Protein AF-0000000087047098 (afdb_homodimer)

Organism: Hibiscus syriacus (NCBI:txid106335)

pLDDT: mean 83.43, std 25.31, range [27.47, 98.94]

Solvent-accessible surface area (backbone atoms only — not comparable to full-atom values): 20245 Å² total; per-residue (Å²): 139,83,81,76,84,79,76,78,76,79,77,74,76,78,73,68,75,76,60,72,79,66,69,75,67,74,67,74,65,64,77,68,75,70,62,47,76,38,47,51,50,49,48,61,52,25,54,74,20,97,51,32,66,62,42,46,43,49,33,71,27,30,82,64,38,67,73,36,51,74,68,47,47,44,46,45,44,45,50,52,46,34,51,50,25,51,51,50,19,53,50,29,55,56,56,52,73,49,96,62,56,70,68,55,37,51,51,29,50,52,36,19,51,36,24,51,52,22,29,52,33,36,54,51,17,49,55,29,46,76,69,66,33,47,67,60,16,42,52,25,43,50,54,27,48,49,38,52,55,52,36,55,49,52,31,56,74,68,68,54,80,48,40,69,60,44,31,52,51,52,49,48,51,50,42,48,51,28,40,42,50,42,50,67,70,104,132,88,75,79,77,78,77,75,73,77,76,72,76,84,67,66,74,81,61,79,75,68,69,74,68,73,66,75,66,63,76,68,75,69,62,46,74,35,47,52,50,50,49,59,52,24,54,74,20,95,50,30,65,62,42,47,44,48,34,71,27,30,81,64,38,66,75,36,51,72,68,46,48,43,48,45,44,45,49,53,46,34,51,49,25,52,51,50,19,52,50,29,54,57,56,52,75,50,96,62,55,70,67,55,37,52,51,29,49,50,36,18,50,34,24,49,51,22,29,53,33,36,54,50,18,49,54,28,45,75,69,66,35,47,68,60,18,41,50,27,45,49,54,27,48,50,37,52,55,52,36,55,49,52,31,57,76,66,66,54,80,49,41,70,59,45,32,53,51,52,50,47,51,50,42,48,50,27,38,42,50,41,49,68,70,106

Nearest PDB structures (foldseek):
  1xg2-assembly1_B  TM=9.169E-01  e=3.716E-07  Actinidia chinensis
  1x91-assembly1_A  TM=8.600E-01  e=1.277E-04  Arabidopsis thaliana
  1x8z-assembly1_A-2  TM=7.534E-01  e=1.958E-04  Arabidopsis thaliana
  1x8z-assembly3_A  TM=7.534E-01  e=1.958E-04  Arabidopsis thaliana
  1x8z-assembly2_C  TM=7.011E-01  e=5.698E-03  Arabidopsis thaliana

Sequence (372 aa):
MNLTKASMGIALPLYTLILFLLSISFNHVGHRNLVSADEALIQSECHNADNPATCIRCVKSDPRGESADKVGIATIVLSCLIHSAEVQSANMIDLTKYDFEEDVKQMLLNCATGFFEAQINLTNATDLLMNKDYNGTNSLVKQALVQEVKCRRALENRHVTHAAMVYDMRGYEELSNAAMRIVDRFMNLTKASMGIALPLYTLILFLLSISFNHVGHRNLVSADEALIQSECHNADNPATCIRCVKSDPRGESADKVGIATIVLSCLIHSAEVQSANMIDLTKYDFEEDVKQMLLNCATGFFEAQINLTNATDLLMNKDYNGTNSLVKQALVQEVKCRRALENRHVTHAAMVYDMRGYEELSNAAMRIVDRF

Secondary structure (DSSP, 8-state):
-------------STTTTS-----------------HHHHHHHHHHTTSSSHHHHHHHHHHSGGGGG--HHHHHHHHHHHHHHHHHHHHHHHHHHTTS---HHHHHHHHHHHHHHHHHHHHHHHHHHHHHTT-HHHHHHHHHHHHHHHHHHHHHHHHTT---HHHHHHHHHHHHHHHHHHHHHTT-/-------------S-SS-------------------HHHHHHHHHHTTSSSHHHHHHHHHHSGGGGG--HHHHHHHHHHHHHHHHHHHHHHHHHHTTS---HHHHHHHHHHHHHHHHHHHHHHHHHHHHHTT-HHHHHHHHHHHHHHHHHHHHHHHHTT---HHHHHHHHHHHHHHHHHHHHHTT-

Foldseek 3Di:
DCPDDPPPPPPPPPPPPPPDPPVPPPPPPPPPPPCDVLNVQLCVLLVPFPDSVLLSVQLVVDPQSSPAHLLRSLLSLLVVLLVLLQVLLVVLQVVLPDDDDPVSNVLSNQLSVLSVQLNVLSVVLNVCSVVLVLVSNLVSLVSSLVSLVVSVVVCVVVVVDDPVSVVSSVSSNRSSRSSNSSSVVD/DCCVDPPVVPPVPPPPDVPDCVVPPPPPPPPPPCCDVLNVQLCVLLVPFPDSVLLSVQLVVDPQSSPAHLLRSLLSLLVVLLVLLQVLLVVLQVVLPDDDDPVSNVLSNQLSVLSVQLNVLSVVLNVCSVVLVLVSNLVSLVSSLVSLVVSVVSCVVVVVDDPVSVVSSVSSNRSSRSSNSSSVVD

Structure (mmCIF, N/CA/C/O backbone):
data_AF-0000000087047098-model_v1
#
loop_
_entity.id
_entity.type
_entity.pdbx_description
1 polymer 'Pectinesterase inhibitor domain-containing protein'
#
loop_
_atom_site.group_PDB
_atom_site.id
_atom_site.type_symbol
_atom_site.label_atom_id
_atom_site.label_alt_id
_atom_site.label_comp_id
_atom_site.label_asym_id
_atom_site.label_entity_id
_atom_site.label_seq_id
_atom_site.pdbx_PDB_ins_code
_atom_site.Cartn_x
_atom_site.Cartn_y
_atom_site.Cartn_z
_atom_site.occupancy
_atom_site.B_iso_or_equiv
_atom_site.auth_seq_id
_atom_site.auth_comp_id
_atom_site.auth_asym_id
_atom_site.auth_atom_id
_atom_site.pdbx_PDB_model_num
ATOM 1 N N . MET A 1 1 ? 100.375 3.098 32.031 1 29.44 1 MET A N 1
ATOM 2 C CA . MET A 1 1 ? 99.25 2.211 32 1 29.44 1 MET A CA 1
ATOM 3 C C . MET A 1 1 ? 98 2.916 31.406 1 29.44 1 MET A C 1
ATOM 5 O O . MET A 1 1 ? 97.562 3.949 31.922 1 29.44 1 MET A O 1
ATOM 9 N N . ASN A 1 2 ? 97.812 2.814 30.031 1 28.66 2 ASN A N 1
ATOM 10 C CA . ASN A 1 2 ? 97.25 3.418 28.828 1 28.66 2 ASN A CA 1
ATOM 11 C C . ASN A 1 2 ? 95.75 3.154 28.75 1 28.66 2 ASN A C 1
ATOM 13 O O . ASN A 1 2 ? 95.312 2.242 28.031 1 28.66 2 ASN A O 1
ATOM 17 N N . LEU A 1 3 ? 95.062 3.08 29.891 1 31.91 3 LEU A N 1
ATOM 18 C CA . LEU A 1 3 ? 93.688 2.525 29.875 1 31.91 3 LEU A CA 1
ATOM 19 C C . LEU A 1 3 ? 92.75 3.436 29.109 1 31.91 3 LEU A C 1
ATOM 21 O O . LEU A 1 3 ? 92.375 4.484 29.609 1 31.91 3 LEU A O 1
ATOM 25 N N . THR A 1 4 ? 93 3.658 27.766 1 28.48 4 THR A N 1
ATOM 26 C CA . THR A 1 4 ? 92.25 4.527 26.875 1 28.48 4 THR A CA 1
ATOM 27 C C . THR A 1 4 ? 90.812 4.098 26.797 1 28.48 4 THR A C 1
ATOM 29 O O . THR A 1 4 ? 90.5 2.908 26.875 1 28.48 4 THR A O 1
ATOM 32 N N . LYS A 1 5 ? 89.75 5.078 27.031 1 32.03 5 LYS A N 1
ATOM 33 C CA . LYS A 1 5 ? 88.312 5.371 27.141 1 32.03 5 LYS A CA 1
ATOM 34 C C . LYS A 1 5 ? 87.562 5.027 25.844 1 32.03 5 LYS A C 1
ATOM 36 O O . LYS A 1 5 ? 87.75 5.707 24.844 1 32.03 5 LYS A O 1
ATOM 41 N N . ALA A 1 6 ? 87.5 3.621 25.438 1 30.91 6 ALA A N 1
ATOM 42 C CA . ALA A 1 6 ? 86.875 3.117 24.219 1 30.91 6 ALA A CA 1
ATOM 43 C C . ALA A 1 6 ? 85.438 3.674 24.047 1 30.91 6 ALA A C 1
ATOM 45 O O . ALA A 1 6 ? 84.625 3.551 24.938 1 30.91 6 ALA A O 1
ATOM 46 N N . SER A 1 7 ? 85.25 4.809 23.297 1 30.03 7 SER A N 1
ATOM 47 C CA . SER A 1 7 ? 84.125 5.609 22.828 1 30.03 7 SER A CA 1
ATOM 48 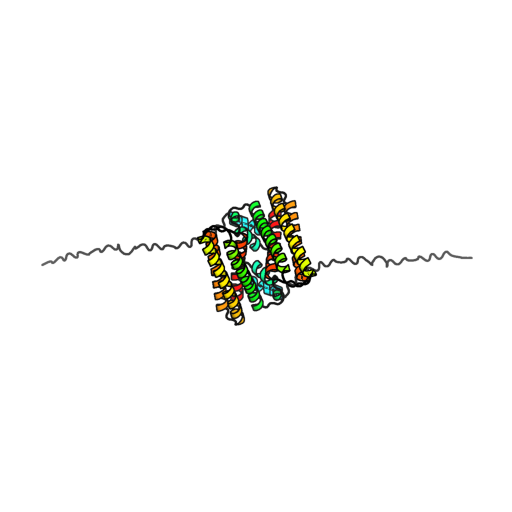C C . SER A 1 7 ? 83.125 4.762 22.047 1 30.03 7 SER A C 1
ATOM 50 O O . SER A 1 7 ? 83.25 4.578 20.844 1 30.03 7 SER A O 1
ATOM 52 N N . MET A 1 8 ? 82.875 3.355 22.484 1 33.06 8 MET A N 1
ATOM 53 C CA . MET A 1 8 ? 82.125 2.584 21.516 1 33.06 8 MET A CA 1
ATOM 54 C C . MET A 1 8 ? 80.75 3.229 21.266 1 33.06 8 MET A C 1
ATOM 56 O O . MET A 1 8 ? 80 3.465 22.203 1 33.06 8 MET A O 1
ATOM 60 N N . GLY A 1 9 ? 80.625 4.188 20.266 1 31.31 9 GLY A N 1
ATOM 61 C CA . GLY A 1 9 ? 79.5 4.891 19.672 1 31.31 9 GLY A CA 1
ATOM 62 C C . GLY A 1 9 ? 78.375 3.969 19.266 1 31.31 9 GLY A C 1
ATOM 63 O O . GLY A 1 9 ? 78.562 3.039 18.484 1 31.31 9 GLY A O 1
ATOM 64 N N . ILE A 1 10 ? 77.5 3.586 20.25 1 35.38 10 ILE A N 1
ATOM 65 C CA . ILE A 1 10 ? 76.312 2.775 20.094 1 35.38 10 ILE A CA 1
ATOM 66 C C . ILE A 1 10 ? 75.375 3.393 19.031 1 35.38 10 ILE A C 1
ATOM 68 O O . ILE A 1 10 ? 74.875 4.512 19.188 1 35.38 10 ILE A O 1
ATOM 72 N N . ALA A 1 11 ? 75.75 3.279 17.688 1 34.03 11 ALA A N 1
ATOM 73 C CA . ALA A 1 11 ? 74.938 3.684 16.578 1 34.03 11 ALA A CA 1
ATOM 74 C C . ALA A 1 11 ? 73.5 3.07 16.719 1 34.03 11 ALA A C 1
ATOM 76 O O . ALA A 1 11 ? 73.375 1.849 16.812 1 34.03 11 ALA A O 1
ATOM 77 N N . LEU A 1 12 ? 72.688 3.775 17.5 1 36.56 12 LEU A N 1
ATOM 78 C CA . LEU A 1 12 ? 71.25 3.523 17.672 1 36.56 12 LEU A CA 1
ATOM 79 C C . LEU A 1 12 ? 70.562 3.355 16.328 1 36.56 12 LEU A C 1
ATOM 81 O O . LEU A 1 12 ? 70.625 4.238 15.469 1 36.56 12 LEU A O 1
ATOM 85 N N . PRO A 1 13 ? 70.438 2.055 15.758 1 37.62 13 PRO A N 1
ATOM 86 C CA . PRO A 1 13 ? 69.812 1.797 14.469 1 37.62 13 PRO A CA 1
ATOM 87 C C . PRO A 1 13 ? 68.438 2.479 14.352 1 37.62 13 PRO A C 1
ATOM 89 O O . PRO A 1 13 ? 67.75 2.625 15.352 1 37.62 13 PRO A O 1
ATOM 92 N N . LEU A 1 14 ? 68.312 3.402 13.43 1 36.09 14 LEU A N 1
ATOM 93 C CA . LEU A 1 14 ? 67.25 4.145 12.734 1 36.09 14 LEU A CA 1
ATOM 94 C C . LEU A 1 14 ? 66.062 3.23 12.383 1 36.09 14 LEU A C 1
ATOM 96 O O . LEU A 1 14 ? 65.188 3.621 11.625 1 36.09 14 LEU A O 1
ATOM 100 N N . TYR A 1 15 ? 66.188 1.909 12.773 1 33.47 15 TYR A N 1
ATOM 101 C CA . TYR A 1 15 ? 65.188 1.008 12.18 1 33.47 15 TYR A CA 1
ATOM 102 C C . TYR A 1 15 ? 63.781 1.351 12.641 1 33.47 15 TYR A C 1
ATOM 104 O O . TYR A 1 15 ? 62.812 0.691 12.25 1 33.47 15 TYR A O 1
ATOM 112 N N . THR A 1 16 ? 63.688 2.059 13.789 1 34.03 16 THR A N 1
ATOM 113 C CA . THR A 1 16 ? 62.375 1.924 14.414 1 34.03 16 THR A CA 1
ATOM 114 C C . THR A 1 16 ? 61.312 2.598 13.562 1 34.03 16 THR A C 1
ATOM 116 O O . THR A 1 16 ? 60.094 2.328 13.734 1 34.03 16 THR A O 1
ATOM 119 N N . LEU A 1 17 ? 61.594 3.74 13.023 1 33.53 17 LEU A N 1
ATOM 120 C CA . LEU A 1 17 ? 60.469 4.641 12.797 1 33.53 17 LEU A CA 1
ATOM 121 C C . LEU A 1 17 ? 59.625 4.141 11.648 1 33.53 17 LEU A C 1
ATOM 123 O O . LEU A 1 17 ? 58.562 4.719 11.367 1 33.53 17 LEU A O 1
ATOM 127 N N . ILE A 1 18 ? 60.188 3.34 10.812 1 35.59 18 ILE A N 1
ATOM 128 C CA . ILE A 1 18 ? 59.406 3.197 9.57 1 35.59 18 ILE A CA 1
ATOM 129 C C . ILE A 1 18 ? 58.125 2.451 9.844 1 35.59 18 ILE A C 1
ATOM 131 O O . ILE A 1 18 ? 57.438 1.983 8.914 1 35.59 18 ILE A O 1
ATOM 135 N N . LEU A 1 19 ? 58 1.895 11.039 1 29.81 19 LEU A N 1
ATOM 136 C CA . LEU A 1 19 ? 56.906 0.924 11.094 1 29.81 19 LEU A CA 1
ATOM 137 C C . LEU A 1 19 ? 55.625 1.544 10.617 1 29.81 19 LEU A C 1
ATOM 139 O O . LEU A 1 19 ? 54.906 0.956 9.789 1 29.81 19 LEU A O 1
ATOM 143 N N . PHE A 1 20 ? 54.812 2.107 11.625 1 30.62 20 PHE A N 1
ATOM 144 C CA . PHE A 1 20 ? 53.375 1.842 11.859 1 30.62 20 PHE A CA 1
ATOM 145 C C . PHE A 1 20 ? 52.531 2.707 10.961 1 30.62 20 PHE A C 1
ATOM 147 O O . PHE A 1 20 ? 51.312 2.812 11.172 1 30.62 20 PHE A O 1
ATOM 154 N N . LEU A 1 21 ? 53.062 3.574 10.18 1 30.48 21 LEU A N 1
ATOM 155 C CA . LEU A 1 21 ? 51.969 4.266 9.516 1 30.48 21 LEU A CA 1
ATOM 156 C C . LEU A 1 21 ? 51.156 3.301 8.664 1 30.48 21 LEU A C 1
ATOM 158 O O . LEU A 1 21 ? 51.5 3.023 7.516 1 30.48 21 LEU A O 1
ATOM 162 N N . LEU A 1 22 ? 51 2.049 9.047 1 30.78 22 LEU A N 1
ATOM 163 C CA . LEU A 1 22 ? 49.969 1.327 8.32 1 30.78 22 LEU A CA 1
ATOM 164 C C . LEU A 1 22 ? 48.719 2.172 8.188 1 30.78 22 LEU A C 1
ATOM 166 O O . LEU A 1 22 ? 48.031 2.439 9.188 1 30.78 22 LEU A O 1
ATOM 170 N N . SER A 1 23 ? 48.75 3.215 7.43 1 29.75 23 SER A N 1
ATOM 171 C CA . SER A 1 23 ? 47.562 3.861 6.906 1 29.75 23 SER A CA 1
ATOM 172 C C . SER A 1 23 ? 46.5 2.836 6.559 1 29.75 23 SER A C 1
ATOM 174 O O . SER A 1 23 ? 46.688 1.981 5.695 1 29.75 23 SER A O 1
ATOM 176 N N . ILE A 1 24 ? 45.719 2.344 7.531 1 31.05 24 ILE A N 1
ATOM 177 C CA . ILE A 1 24 ? 44.406 1.806 7.301 1 31.05 24 ILE A CA 1
ATOM 178 C C . ILE A 1 24 ? 43.688 2.609 6.207 1 31.05 24 ILE A C 1
ATOM 180 O O . ILE A 1 24 ? 43.344 3.775 6.41 1 31.05 24 ILE A O 1
ATOM 184 N N . SER A 1 25 ? 44.25 2.654 5.043 1 29.95 25 SER A N 1
ATOM 185 C CA . SER A 1 25 ? 43.312 3.006 3.955 1 29.95 25 SER A CA 1
ATOM 186 C C . SER A 1 25 ? 41.938 2.387 4.168 1 29.95 25 SER A C 1
ATOM 188 O O . SER A 1 25 ? 41.812 1.161 4.184 1 29.95 25 SER A O 1
ATOM 190 N N . PHE A 1 26 ? 41.125 2.953 5.031 1 31.77 26 PHE A N 1
ATOM 191 C CA . PHE A 1 26 ? 39.688 2.779 4.871 1 31.77 26 PHE A CA 1
ATOM 192 C C . PHE A 1 26 ? 39.344 2.625 3.4 1 31.77 26 PHE A C 1
ATOM 194 O O . PHE A 1 26 ? 39.312 3.605 2.652 1 31.77 26 PHE A O 1
ATOM 201 N N . ASN A 1 27 ? 39.875 1.641 2.785 1 28.11 27 ASN A N 1
ATOM 202 C CA . ASN A 1 27 ? 39.125 1.256 1.585 1 28.11 27 ASN A CA 1
ATOM 203 C C . ASN A 1 27 ? 37.625 1.48 1.749 1 28.11 27 ASN A C 1
ATOM 205 O O . ASN A 1 27 ? 37 0.88 2.621 1 28.11 27 ASN A O 1
ATOM 209 N N . HIS A 1 28 ? 37.156 2.664 1.619 1 29.75 28 HIS A N 1
ATOM 210 C CA . HIS A 1 28 ? 35.781 2.795 1.143 1 29.75 28 HIS A CA 1
ATOM 211 C C . HIS A 1 28 ? 35.438 1.658 0.193 1 29.75 28 HIS A C 1
ATOM 213 O O . HIS A 1 28 ? 35.688 1.739 -1.009 1 29.75 28 HIS A O 1
ATOM 219 N N . VAL A 1 29 ? 35.688 0.474 0.581 1 30.81 29 VAL A N 1
ATOM 220 C CA . VAL A 1 29 ? 34.938 -0.524 -0.173 1 30.81 29 VAL A CA 1
ATOM 221 C C . VAL A 1 29 ? 33.562 0.02 -0.511 1 30.81 29 VAL A C 1
ATOM 223 O O . VAL A 1 29 ? 32.75 0.261 0.383 1 30.81 29 VAL A O 1
ATOM 226 N N . GLY A 1 30 ? 33.469 0.777 -1.495 1 29.91 30 GLY A N 1
ATOM 227 C CA . GLY A 1 30 ? 32.156 1.008 -2.084 1 29.91 30 GLY A CA 1
ATOM 228 C C . GLY A 1 30 ? 31.188 -0.158 -1.896 1 29.91 30 GLY A C 1
ATOM 229 O O . GLY A 1 30 ? 31.594 -1.317 -2.039 1 29.91 30 GLY A O 1
ATOM 230 N N . HIS A 1 31 ? 30.469 -0.165 -0.915 1 31.89 31 HIS A N 1
ATOM 231 C CA . HIS A 1 31 ? 29.328 -1.067 -1.041 1 31.89 31 HIS A CA 1
ATOM 232 C C . HIS A 1 31 ? 29 -1.346 -2.506 1 31.89 31 HIS A C 1
ATOM 234 O O . HIS A 1 31 ? 28.438 -0.491 -3.195 1 31.89 31 HIS A O 1
ATOM 240 N N . ARG A 1 32 ? 29.875 -1.945 -3.178 1 32.69 32 ARG A N 1
ATOM 241 C CA . ARG A 1 32 ? 29.375 -2.52 -4.422 1 32.69 32 ARG A CA 1
ATOM 242 C C . ARG A 1 32 ? 27.953 -3.062 -4.246 1 32.69 32 ARG A C 1
ATOM 244 O O . ARG A 1 32 ? 27.734 -3.984 -3.457 1 32.69 32 ARG A O 1
ATOM 251 N N . ASN A 1 33 ? 26.984 -2.291 -4.273 1 34.34 33 ASN A N 1
ATOM 252 C CA . ASN A 1 33 ? 25.625 -2.775 -4.512 1 34.34 33 ASN A CA 1
ATOM 253 C C . ASN A 1 33 ? 25.609 -3.955 -5.477 1 34.34 33 ASN A C 1
ATOM 255 O O . ASN A 1 33 ? 25.562 -3.766 -6.695 1 34.34 33 ASN A O 1
ATOM 259 N N . LEU A 1 34 ? 26.328 -4.914 -5.34 1 34.38 34 LEU A N 1
ATOM 260 C CA . LEU A 1 34 ? 26.047 -6.156 -6.055 1 34.38 34 LEU A CA 1
ATOM 261 C C . LEU A 1 34 ? 24.547 -6.414 -6.129 1 34.38 34 LEU A C 1
ATOM 263 O O . LEU A 1 34 ? 23.953 -6.902 -5.164 1 34.38 34 LEU A O 1
ATOM 267 N N . VAL A 1 35 ? 23.891 -5.617 -6.863 1 44.94 35 VAL A N 1
ATOM 268 C CA . VAL A 1 35 ? 22.547 -6.008 -7.277 1 44.94 35 VAL A CA 1
ATOM 269 C C . VAL A 1 35 ? 22.531 -7.48 -7.688 1 44.94 35 VAL A C 1
ATOM 271 O O . VAL A 1 35 ? 23.219 -7.871 -8.633 1 44.94 35 VAL A O 1
ATOM 274 N N . SER A 1 36 ? 22.344 -8.445 -6.812 1 52.62 36 SER A N 1
ATOM 275 C CA . SER A 1 36 ? 22.25 -9.859 -7.156 1 52.62 36 SER A CA 1
ATOM 276 C C . SER A 1 36 ? 21.422 -10.07 -8.422 1 52.62 36 SER A C 1
ATOM 278 O O . SER A 1 36 ? 20.609 -9.211 -8.789 1 52.62 36 SER A O 1
ATOM 280 N N . ALA A 1 37 ? 21.875 -10.883 -9.367 1 49.62 37 ALA A N 1
ATOM 281 C CA . ALA A 1 37 ? 21.141 -11.305 -10.555 1 49.62 37 ALA A CA 1
ATOM 282 C C . ALA A 1 37 ? 19.641 -11.258 -10.312 1 49.62 37 ALA A C 1
ATOM 284 O O . ALA A 1 37 ? 18.875 -10.836 -11.188 1 49.62 37 ALA A O 1
ATOM 285 N N . ASP A 1 38 ? 19.391 -11.398 -9.023 1 74.25 38 ASP A N 1
ATOM 286 C CA . ASP A 1 38 ? 17.984 -11.422 -8.648 1 74.25 38 ASP A CA 1
ATOM 287 C C . ASP A 1 38 ? 17.422 -10.008 -8.562 1 74.25 38 ASP A C 1
ATOM 289 O O . ASP A 1 38 ? 16.312 -9.742 -9.062 1 74.25 38 ASP A O 1
ATOM 293 N N . GLU A 1 39 ? 18.344 -9.062 -8.297 1 85.44 39 GLU A N 1
ATOM 294 C CA . GLU A 1 39 ? 17.906 -7.676 -8.195 1 85.44 39 GLU A CA 1
ATOM 295 C C . GLU A 1 39 ? 17.766 -7.039 -9.578 1 85.44 39 GLU A C 1
ATOM 297 O O . GLU A 1 39 ? 16.812 -6.297 -9.836 1 85.44 39 GLU A O 1
ATOM 302 N N . ALA A 1 40 ? 18.609 -7.438 -10.445 1 89.19 40 ALA A N 1
ATOM 303 C CA . ALA A 1 40 ? 18.578 -6.895 -11.797 1 89.19 40 ALA A CA 1
ATOM 304 C C . ALA A 1 40 ? 17.344 -7.391 -12.555 1 89.19 40 ALA A C 1
ATOM 306 O O . ALA A 1 40 ? 16.734 -6.641 -13.312 1 89.19 40 ALA A O 1
ATOM 307 N N . LEU A 1 41 ? 17.141 -8.609 -12.352 1 92.56 41 LEU A N 1
ATOM 308 C CA . LEU A 1 41 ? 15.969 -9.172 -13.023 1 92.56 41 LEU A CA 1
ATOM 309 C C . LEU A 1 41 ? 14.688 -8.5 -12.531 1 92.56 41 LEU A C 1
ATOM 311 O O . LEU A 1 41 ? 13.805 -8.172 -13.328 1 92.56 41 LEU A O 1
ATOM 315 N N . ILE A 1 42 ? 14.586 -8.312 -11.258 1 94.5 42 ILE A N 1
ATOM 316 C CA . ILE A 1 42 ? 13.422 -7.656 -10.672 1 94.5 42 ILE A CA 1
ATOM 317 C C . ILE A 1 42 ? 13.281 -6.254 -11.258 1 94.5 42 ILE A C 1
ATOM 319 O O . ILE A 1 42 ? 12.188 -5.855 -11.672 1 94.5 42 ILE A O 1
ATOM 323 N N . GLN A 1 43 ? 14.367 -5.555 -11.32 1 93.5 43 GLN A N 1
ATOM 324 C CA . GLN A 1 43 ? 14.352 -4.195 -11.852 1 93.5 43 GLN A CA 1
ATOM 325 C C . GLN A 1 43 ? 13.938 -4.184 -13.32 1 93.5 43 GLN A C 1
ATOM 327 O O . GLN A 1 43 ? 13.125 -3.352 -13.734 1 93.5 43 GLN A O 1
ATOM 332 N N . SER A 1 44 ? 14.43 -5.086 -14.016 1 93 44 SER A N 1
ATOM 333 C CA . SER A 1 44 ? 14.148 -5.133 -15.445 1 93 44 SER A CA 1
ATOM 334 C C . SER A 1 44 ? 12.68 -5.453 -15.711 1 93 44 SER A C 1
ATOM 336 O O . SER A 1 44 ? 12.055 -4.836 -16.562 1 93 44 SER A O 1
ATOM 338 N N . GLU A 1 45 ? 12.211 -6.395 -14.945 1 94.12 45 GLU A N 1
ATOM 339 C CA . GLU A 1 45 ? 10.828 -6.812 -15.156 1 94.12 45 GLU A CA 1
ATOM 340 C C . GLU A 1 45 ? 9.852 -5.738 -14.688 1 94.12 45 GLU A C 1
ATOM 342 O O . GLU A 1 45 ? 8.805 -5.539 -15.305 1 94.12 45 GLU A O 1
ATOM 347 N N . CYS A 1 46 ? 10.195 -5.016 -13.664 1 95.88 46 CYS A N 1
ATOM 348 C CA . CYS A 1 46 ? 9.297 -4.023 -13.086 1 95.88 46 CYS A CA 1
ATOM 349 C C . CYS A 1 46 ? 9.477 -2.666 -13.75 1 95.88 46 CYS A C 1
ATOM 351 O O . CYS A 1 46 ? 8.617 -1.791 -13.633 1 95.88 46 CYS A O 1
ATOM 353 N N . HIS A 1 47 ? 10.438 -2.498 -14.477 1 91.31 47 HIS A N 1
ATOM 354 C CA . HIS A 1 47 ? 10.828 -1.198 -15.008 1 91.31 47 HIS A CA 1
ATOM 355 C C . HIS A 1 47 ? 9.789 -0.669 -15.992 1 91.31 47 HIS A C 1
ATOM 357 O O . HIS A 1 47 ? 9.617 0.544 -16.125 1 91.31 47 HIS A O 1
ATOM 363 N N . ASN A 1 48 ? 9.156 -1.542 -16.562 1 84.12 48 ASN A N 1
ATOM 364 C CA . ASN A 1 48 ? 8.242 -1.107 -17.609 1 84.12 48 ASN A CA 1
ATOM 365 C C . ASN A 1 48 ? 6.863 -0.759 -17.047 1 84.12 48 ASN A C 1
ATOM 367 O O . ASN A 1 48 ? 5.996 -0.277 -17.781 1 84.12 48 ASN A O 1
ATOM 371 N N . ALA A 1 49 ? 6.676 -0.972 -15.82 1 88.25 49 ALA A N 1
ATOM 372 C CA . ALA A 1 49 ? 5.434 -0.547 -15.188 1 88.25 49 ALA A CA 1
ATOM 373 C C . ALA A 1 49 ? 5.375 0.972 -15.047 1 88.25 49 ALA A C 1
ATOM 375 O O . ALA A 1 49 ? 6.414 1.638 -15.016 1 88.25 49 ALA A O 1
ATOM 376 N N . ASP A 1 50 ? 4.199 1.458 -15.062 1 85.62 50 ASP A N 1
ATOM 377 C CA . ASP A 1 50 ? 4.023 2.896 -14.875 1 85.62 50 ASP A CA 1
ATOM 378 C C . ASP A 1 50 ? 4.648 3.361 -13.562 1 85.62 50 ASP A C 1
ATOM 380 O O . ASP A 1 50 ? 5.184 4.469 -13.484 1 85.62 50 ASP A O 1
ATOM 384 N N . ASN A 1 51 ? 4.559 2.523 -12.641 1 89.06 51 ASN A N 1
ATOM 385 C CA . ASN A 1 51 ? 5.188 2.766 -11.352 1 89.06 51 ASN A CA 1
ATOM 386 C C . ASN A 1 51 ? 6.012 1.565 -10.891 1 89.06 51 ASN A C 1
ATOM 388 O O . ASN A 1 51 ? 5.543 0.756 -10.086 1 89.06 51 ASN A O 1
ATOM 392 N N . PRO A 1 52 ? 7.262 1.587 -11.203 1 93 52 PRO A N 1
ATOM 393 C CA . PRO A 1 52 ? 8.102 0.424 -10.914 1 93 52 PRO A CA 1
ATOM 394 C C . PRO A 1 52 ? 8.273 0.181 -9.414 1 93 52 PRO A C 1
ATOM 396 O O . PRO A 1 52 ? 8.422 -0.966 -8.984 1 93 52 PRO A O 1
ATOM 399 N N . ALA A 1 53 ? 8.211 1.255 -8.688 1 92.06 53 ALA A N 1
ATOM 400 C CA . ALA A 1 53 ? 8.477 1.145 -7.254 1 92.06 53 ALA A CA 1
ATOM 401 C C . ALA A 1 53 ? 7.453 0.235 -6.574 1 92.06 53 ALA A C 1
ATOM 403 O O . ALA A 1 53 ? 7.801 -0.528 -5.668 1 92.06 53 ALA A O 1
ATOM 404 N N . THR A 1 54 ? 6.18 0.321 -7.012 1 96.19 54 THR A N 1
ATOM 405 C CA . THR A 1 54 ? 5.133 -0.509 -6.43 1 96.19 54 THR A CA 1
ATOM 406 C C . THR A 1 54 ? 5.371 -1.982 -6.746 1 96.19 54 THR A C 1
ATOM 408 O O . THR A 1 54 ? 5.188 -2.844 -5.883 1 96.19 54 THR A O 1
ATOM 411 N N . CYS A 1 55 ? 5.777 -2.186 -7.945 1 97.12 55 CYS A N 1
ATOM 412 C CA . CYS A 1 55 ? 6.098 -3.539 -8.383 1 97.12 55 CYS A CA 1
ATOM 413 C C . CYS A 1 55 ? 7.301 -4.086 -7.617 1 97.12 55 CYS A C 1
ATOM 415 O O . CYS A 1 55 ? 7.262 -5.207 -7.109 1 97.12 55 CYS A O 1
ATOM 417 N N . ILE A 1 56 ? 8.328 -3.33 -7.516 1 96.25 56 ILE A N 1
ATOM 418 C CA . ILE A 1 56 ? 9.547 -3.734 -6.824 1 96.25 56 ILE A CA 1
ATOM 419 C C . ILE A 1 56 ? 9.242 -4.02 -5.359 1 96.25 56 ILE A C 1
ATOM 421 O O . ILE A 1 56 ? 9.688 -5.027 -4.809 1 96.25 56 ILE A O 1
ATOM 425 N N . ARG A 1 57 ? 8.469 -3.174 -4.746 1 95.81 57 ARG A N 1
ATOM 426 C CA . ARG A 1 57 ? 8.078 -3.371 -3.354 1 95.81 57 ARG A CA 1
ATOM 427 C C . ARG A 1 57 ? 7.355 -4.703 -3.172 1 95.81 57 ARG A C 1
ATOM 429 O O . ARG A 1 57 ? 7.617 -5.43 -2.211 1 95.81 57 ARG A O 1
ATOM 436 N N . CYS A 1 58 ? 6.449 -4.965 -4.066 1 97.38 58 CYS A N 1
ATOM 437 C CA . CYS A 1 58 ? 5.691 -6.211 -4.004 1 97.38 58 CYS A CA 1
ATOM 438 C C . CYS A 1 58 ? 6.617 -7.418 -4.078 1 97.38 58 CYS A C 1
ATOM 440 O O . CYS A 1 58 ? 6.551 -8.305 -3.227 1 97.38 58 CYS A O 1
ATOM 442 N N . VAL A 1 59 ? 7.496 -7.426 -5.012 1 97.38 59 VAL A N 1
ATOM 443 C CA . VAL A 1 59 ? 8.359 -8.578 -5.242 1 97.38 59 VAL A CA 1
ATOM 444 C C . VAL A 1 59 ? 9.336 -8.727 -4.082 1 97.38 59 VAL A C 1
ATOM 446 O O . VAL A 1 59 ? 9.586 -9.844 -3.607 1 97.38 59 VAL A O 1
ATOM 449 N N . LYS A 1 60 ? 9.812 -7.676 -3.58 1 94.38 60 LYS A N 1
ATOM 450 C CA . LYS A 1 60 ? 10.812 -7.715 -2.512 1 94.38 60 LYS A CA 1
ATOM 451 C C . LYS A 1 60 ? 10.164 -8.07 -1.174 1 94.38 60 LYS A C 1
ATOM 453 O O . LYS A 1 60 ? 10.859 -8.445 -0.227 1 94.38 60 LYS A O 1
ATOM 458 N N . SER A 1 61 ? 8.906 -7.938 -1.108 1 94.94 61 SER A N 1
ATOM 459 C CA . SER A 1 61 ? 8.203 -8.25 0.129 1 94.94 61 SER A CA 1
ATOM 460 C C . SER A 1 61 ? 7.93 -9.75 0.243 1 94.94 61 SER A C 1
ATOM 462 O O . SER A 1 61 ? 7.578 -10.242 1.317 1 94.94 61 SER A O 1
ATOM 464 N N . ASP A 1 62 ? 7.977 -10.438 -0.829 1 94.69 62 ASP A N 1
ATOM 465 C CA . ASP A 1 62 ? 7.754 -11.883 -0.89 1 94.69 62 ASP A CA 1
ATOM 466 C C . ASP A 1 62 ? 9.078 -12.641 -0.853 1 94.69 62 ASP A C 1
ATOM 468 O O . ASP A 1 62 ? 9.953 -12.414 -1.691 1 94.69 62 ASP A O 1
ATOM 472 N N . PRO A 1 63 ? 9.227 -13.602 0.077 1 91.62 63 PRO A N 1
ATOM 473 C CA . PRO A 1 63 ? 10.484 -14.344 0.154 1 91.62 63 PRO A CA 1
ATOM 474 C C . PRO A 1 63 ? 10.836 -15.055 -1.15 1 91.62 63 PRO A C 1
ATOM 476 O O . PRO A 1 63 ? 12.016 -15.281 -1.441 1 91.62 63 PRO A O 1
ATOM 479 N N . ARG A 1 64 ? 9.945 -15.375 -1.896 1 92.62 64 ARG A N 1
ATOM 480 C CA . ARG A 1 64 ? 10.188 -16.047 -3.172 1 92.62 64 ARG A CA 1
ATOM 481 C C . ARG A 1 64 ? 10.891 -15.109 -4.152 1 92.62 64 ARG A C 1
ATOM 483 O O . ARG A 1 64 ? 11.461 -15.555 -5.145 1 92.62 64 ARG A O 1
ATOM 490 N N . GLY A 1 65 ? 10.805 -13.758 -3.855 1 93.81 65 GLY A N 1
ATOM 491 C CA . GLY A 1 65 ? 11.367 -12.75 -4.742 1 93.81 65 GLY A CA 1
ATOM 492 C C . GLY A 1 65 ? 12.875 -12.852 -4.875 1 93.81 65 GLY A C 1
ATOM 493 O O . GLY A 1 65 ? 13.438 -12.445 -5.895 1 93.81 65 GLY A O 1
ATOM 494 N N . GLU A 1 66 ? 13.516 -13.398 -3.945 1 89.31 66 GLU A N 1
ATOM 495 C CA . GLU A 1 66 ? 14.977 -13.445 -3.914 1 89.31 66 GLU A CA 1
ATOM 496 C C . GLU A 1 66 ? 15.523 -14.336 -5.023 1 89.31 66 GLU A C 1
ATOM 498 O O . GLU A 1 66 ? 16.625 -14.102 -5.527 1 89.31 66 GLU A O 1
ATOM 503 N N . SER A 1 67 ? 14.75 -15.297 -5.477 1 90.75 67 SER A N 1
ATOM 504 C CA . SER A 1 67 ? 15.25 -16.234 -6.473 1 90.75 67 SER A CA 1
ATOM 505 C C . SER A 1 67 ? 14.258 -16.422 -7.609 1 90.75 67 SER A C 1
ATOM 507 O O . SER A 1 67 ? 14.312 -17.422 -8.336 1 90.75 67 SER A O 1
ATOM 509 N N . ALA A 1 68 ? 13.414 -15.477 -7.734 1 94.06 68 ALA A N 1
ATOM 510 C CA . ALA A 1 68 ? 12.352 -15.641 -8.719 1 94.06 68 ALA A CA 1
ATOM 511 C C . ALA A 1 68 ? 12.867 -15.391 -10.133 1 94.06 68 ALA A C 1
ATOM 513 O O . ALA A 1 68 ? 13.68 -14.492 -10.359 1 94.06 68 ALA A O 1
ATOM 514 N N . ASP A 1 69 ? 12.477 -16.25 -11.023 1 93.62 69 ASP A N 1
ATOM 515 C CA . ASP A 1 69 ? 12.656 -15.953 -12.438 1 93.62 69 ASP A CA 1
ATOM 516 C C . ASP A 1 69 ? 11.523 -15.07 -12.961 1 93.62 69 ASP A C 1
ATOM 518 O O . ASP A 1 69 ? 10.758 -14.508 -12.18 1 93.62 69 ASP A O 1
ATOM 522 N N . LYS A 1 70 ? 11.453 -14.938 -14.242 1 93.5 70 LYS A N 1
ATOM 523 C CA . LYS A 1 70 ? 10.484 -14.016 -14.836 1 93.5 70 LYS A CA 1
ATOM 524 C C . LYS A 1 70 ? 9.055 -14.438 -14.5 1 93.5 70 LYS A C 1
ATOM 526 O O . LYS A 1 70 ? 8.234 -13.602 -14.109 1 93.5 70 LYS A O 1
ATOM 531 N N . VAL A 1 71 ? 8.742 -15.695 -14.695 1 95.62 71 VAL A N 1
ATOM 532 C CA . VAL A 1 71 ? 7.406 -16.219 -14.391 1 95.62 71 VAL A CA 1
ATOM 533 C 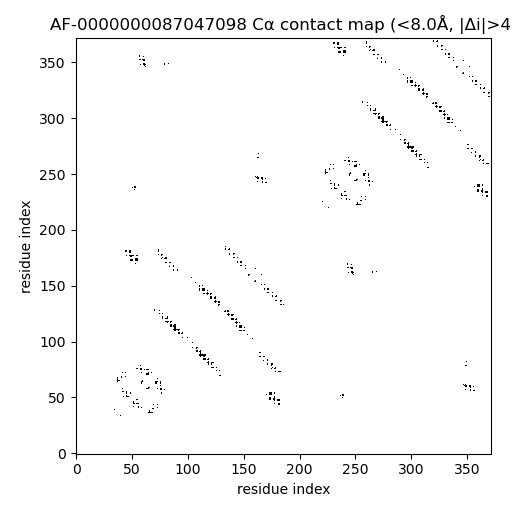C . VAL A 1 71 ? 7.137 -16.094 -12.891 1 95.62 71 VAL A C 1
ATOM 535 O O . VAL A 1 71 ? 6.023 -15.781 -12.477 1 95.62 71 VAL A O 1
ATOM 538 N N . GLY A 1 72 ? 8.172 -16.375 -12.125 1 96.38 72 GLY A N 1
ATOM 539 C CA . GLY A 1 72 ? 8.07 -16.234 -10.688 1 96.38 72 GLY A CA 1
ATOM 540 C C . GLY A 1 72 ? 7.734 -14.812 -10.25 1 96.38 72 GLY A C 1
ATOM 541 O O . GLY A 1 72 ? 6.91 -14.609 -9.359 1 96.38 72 GLY A O 1
ATOM 542 N N . ILE A 1 73 ? 8.336 -13.844 -10.875 1 97.31 73 ILE A N 1
ATOM 543 C CA . ILE A 1 73 ? 8.07 -12.445 -10.562 1 97.31 73 ILE A CA 1
ATOM 544 C C . ILE A 1 73 ? 6.625 -12.102 -10.891 1 97.31 73 ILE A C 1
ATOM 546 O O . ILE A 1 73 ? 5.918 -11.5 -10.078 1 97.31 73 ILE A O 1
ATOM 550 N N . ALA A 1 74 ? 6.156 -12.523 -12.039 1 97.75 74 ALA A N 1
ATOM 551 C CA . ALA A 1 74 ? 4.766 -12.281 -12.422 1 97.75 74 ALA A CA 1
ATOM 552 C C . ALA A 1 74 ? 3.807 -12.938 -11.43 1 97.75 74 ALA A C 1
ATOM 554 O O . ALA A 1 74 ? 2.787 -12.352 -11.062 1 97.75 74 ALA A O 1
ATOM 555 N N . THR A 1 75 ? 4.152 -14.109 -10.984 1 98.31 75 THR A N 1
ATOM 556 C CA . THR A 1 75 ? 3.322 -14.852 -10.039 1 98.31 75 THR A CA 1
ATOM 557 C C . THR A 1 75 ? 3.248 -14.125 -8.695 1 98.31 75 THR A C 1
ATOM 559 O O . THR A 1 75 ? 2.191 -14.086 -8.062 1 98.31 75 THR A O 1
ATOM 562 N N . ILE A 1 76 ? 4.355 -13.609 -8.289 1 97.94 76 ILE A N 1
ATOM 563 C CA . ILE A 1 76 ? 4.391 -12.867 -7.031 1 97.94 76 ILE A CA 1
ATOM 564 C C . ILE A 1 76 ? 3.51 -11.625 -7.137 1 97.94 76 ILE A C 1
ATOM 566 O O . ILE A 1 76 ? 2.744 -11.32 -6.219 1 97.94 76 ILE A O 1
ATOM 570 N N . VAL A 1 77 ? 3.574 -10.898 -8.258 1 98.44 77 VAL A N 1
ATOM 571 C CA . VAL A 1 77 ? 2.754 -9.711 -8.445 1 98.44 77 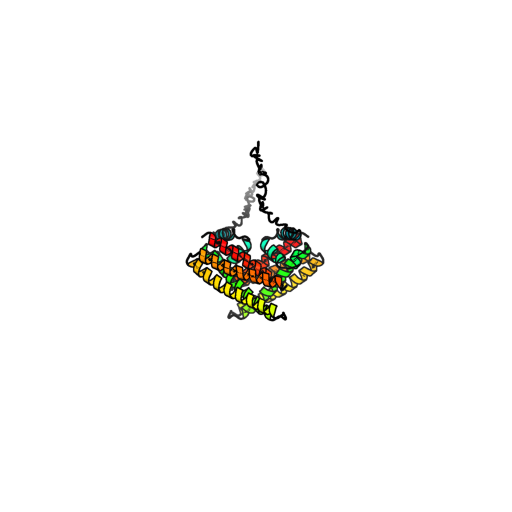VAL A CA 1
ATOM 572 C C . VAL A 1 77 ? 1.276 -10.094 -8.43 1 98.44 77 VAL A C 1
ATOM 574 O O . VAL A 1 77 ? 0.455 -9.406 -7.824 1 98.44 77 VAL A O 1
ATOM 577 N N . LEU A 1 78 ? 0.924 -11.219 -9.047 1 98.88 78 LEU A N 1
ATOM 578 C CA . LEU A 1 78 ? -0.454 -11.695 -9.023 1 98.88 78 LEU A CA 1
ATOM 579 C C . LEU A 1 78 ? -0.878 -12.055 -7.602 1 98.88 78 LEU A C 1
ATOM 581 O O . LEU A 1 78 ? -2.021 -11.812 -7.207 1 98.88 78 LEU A O 1
ATOM 585 N N . SER A 1 79 ? 0.025 -12.586 -6.859 1 98.5 79 SER A N 1
ATOM 586 C CA . SER A 1 79 ? -0.274 -12.906 -5.469 1 98.5 79 SER A CA 1
ATOM 587 C C . SER A 1 79 ? -0.574 -11.648 -4.66 1 98.5 79 SER A C 1
ATOM 589 O O . SER A 1 79 ? -1.464 -11.648 -3.807 1 98.5 79 SER A O 1
ATOM 591 N N . CYS A 1 80 ? 0.189 -10.617 -4.871 1 98.44 80 CYS A N 1
ATOM 592 C CA . CYS A 1 80 ? -0.086 -9.344 -4.223 1 98.44 80 CYS A CA 1
ATOM 593 C C . CYS A 1 80 ? -1.479 -8.836 -4.578 1 98.44 80 CYS A C 1
ATOM 595 O O . CYS A 1 80 ? -2.203 -8.336 -3.717 1 98.44 80 CYS A O 1
ATOM 597 N N . LEU A 1 81 ? -1.845 -8.992 -5.824 1 98.88 81 LEU A N 1
ATOM 598 C CA . LEU A 1 81 ? -3.15 -8.539 -6.293 1 98.88 81 LEU A CA 1
ATOM 599 C C . LEU A 1 81 ? -4.27 -9.352 -5.648 1 98.88 81 LEU A C 1
ATOM 601 O O . LEU A 1 81 ? -5.297 -8.797 -5.258 1 98.88 81 LEU A O 1
ATOM 605 N N . ILE A 1 82 ? -4.062 -10.633 -5.566 1 98.81 82 ILE A N 1
ATOM 606 C CA . ILE A 1 82 ? -5.059 -11.508 -4.953 1 98.81 82 ILE A CA 1
ATOM 607 C C . ILE A 1 82 ? -5.297 -11.078 -3.506 1 98.81 82 ILE A C 1
ATOM 609 O O . ILE A 1 82 ? -6.441 -10.93 -3.076 1 98.81 82 ILE A O 1
ATOM 613 N N . HIS A 1 83 ? -4.234 -10.852 -2.826 1 97.44 83 HIS A N 1
ATOM 614 C CA . HIS A 1 83 ? -4.352 -10.414 -1.439 1 97.44 83 HIS A CA 1
ATOM 615 C C . HIS A 1 83 ? -5.051 -9.062 -1.344 1 97.44 83 HIS A C 1
ATOM 617 O O . HIS A 1 83 ? -5.906 -8.859 -0.478 1 97.44 83 HIS A O 1
ATOM 623 N N . SER A 1 84 ? -4.648 -8.141 -2.191 1 98 84 SER A N 1
ATOM 624 C CA . SER A 1 84 ? -5.262 -6.816 -2.188 1 98 84 SER A CA 1
ATOM 625 C C . SER A 1 84 ? -6.762 -6.902 -2.445 1 98 84 SER A C 1
ATOM 627 O O . SER A 1 84 ? -7.547 -6.184 -1.823 1 98 84 SER A O 1
ATOM 629 N N . ALA A 1 85 ? -7.141 -7.762 -3.41 1 98.75 85 ALA A N 1
ATOM 630 C CA . ALA A 1 85 ? -8.562 -7.941 -3.703 1 98.75 85 ALA A CA 1
ATOM 631 C C . ALA A 1 85 ? -9.305 -8.492 -2.49 1 98.75 85 ALA A C 1
ATOM 633 O O . ALA A 1 85 ? -10.438 -8.086 -2.213 1 98.75 85 ALA A O 1
ATOM 634 N N . GLU A 1 86 ? -8.711 -9.406 -1.8 1 97.88 86 GLU A N 1
ATOM 635 C CA . GLU A 1 86 ? -9.297 -9.961 -0.583 1 97.88 86 GLU A CA 1
ATOM 636 C C . GLU A 1 86 ? -9.531 -8.875 0.461 1 97.88 86 GLU A C 1
ATOM 638 O O . GLU A 1 86 ? -10.617 -8.805 1.053 1 97.88 86 GLU A O 1
ATOM 643 N N . VAL A 1 87 ? -8.531 -8.078 0.673 1 96.06 87 VAL A N 1
ATOM 644 C CA . VAL A 1 87 ? -8.609 -7.02 1.673 1 96.06 87 VAL A CA 1
ATOM 645 C C . VAL A 1 87 ? -9.688 -6.012 1.279 1 96.06 87 VAL A C 1
ATOM 647 O O . VAL A 1 87 ? -10.469 -5.566 2.123 1 96.06 87 VAL A O 1
ATOM 650 N N . GLN A 1 88 ? -9.703 -5.648 0.023 1 97.75 88 GLN A N 1
ATOM 651 C CA . GLN A 1 88 ? -10.703 -4.688 -0.434 1 97.75 88 GLN A CA 1
ATOM 652 C C . GLN A 1 88 ? -12.117 -5.23 -0.257 1 97.75 88 GLN A C 1
ATOM 654 O O . GLN A 1 88 ? -13.023 -4.5 0.139 1 97.75 88 GLN A O 1
ATOM 659 N N . SER A 1 89 ? -12.297 -6.492 -0.589 1 98.25 89 SER A N 1
ATOM 660 C CA . SER A 1 89 ? -13.602 -7.113 -0.384 1 98.25 89 SER A CA 1
ATOM 661 C C . SER A 1 89 ? -14.023 -7.035 1.078 1 98.25 89 SER A C 1
ATOM 663 O O . SER A 1 89 ? -15.156 -6.645 1.379 1 98.25 89 SER A O 1
ATOM 665 N N . ALA A 1 90 ? -13.125 -7.344 1.961 1 96.12 90 ALA A N 1
ATOM 666 C CA . ALA A 1 90 ? -13.406 -7.305 3.395 1 96.12 90 ALA A CA 1
ATOM 667 C C . ALA A 1 90 ? -13.703 -5.883 3.857 1 96.12 90 ALA A C 1
ATOM 669 O O . ALA A 1 90 ? -14.602 -5.664 4.672 1 96.12 90 ALA A O 1
ATOM 670 N N . ASN A 1 91 ? -12.945 -4.93 3.367 1 95.44 91 ASN A N 1
ATOM 671 C CA . ASN A 1 91 ? -13.156 -3.531 3.725 1 95.44 91 ASN A CA 1
ATOM 672 C C . ASN A 1 91 ? -14.555 -3.057 3.338 1 95.44 91 ASN A C 1
ATOM 674 O O . ASN A 1 91 ? -15.195 -2.322 4.09 1 95.44 91 ASN A O 1
ATOM 678 N N . MET A 1 92 ? -14.984 -3.48 2.152 1 97.75 92 MET A N 1
ATOM 679 C CA . MET A 1 92 ? -16.297 -3.078 1.686 1 97.75 92 MET A CA 1
ATOM 680 C C . MET A 1 92 ? -17.391 -3.641 2.59 1 97.75 92 MET A C 1
ATOM 682 O O . MET A 1 92 ? -18.359 -2.943 2.916 1 97.75 92 MET A O 1
ATOM 686 N N . ILE A 1 93 ? -17.234 -4.844 2.98 1 97.56 93 ILE A N 1
ATOM 687 C CA . ILE A 1 93 ? -18.188 -5.477 3.887 1 97.56 93 ILE A CA 1
ATOM 688 C C . ILE A 1 93 ? -18.188 -4.742 5.227 1 97.56 93 ILE A C 1
ATOM 690 O O . ILE A 1 93 ? -19.25 -4.461 5.785 1 97.56 93 ILE A O 1
ATOM 694 N N . ASP A 1 94 ? -17.062 -4.379 5.723 1 94.81 94 ASP A N 1
ATOM 695 C CA . ASP A 1 94 ? -16.938 -3.688 7.004 1 94.81 94 ASP A CA 1
ATOM 696 C C . ASP A 1 94 ? -17.641 -2.324 6.953 1 94.81 94 ASP A C 1
ATOM 698 O O . ASP A 1 94 ? -18.234 -1.887 7.938 1 94.81 94 ASP A O 1
ATOM 702 N N . LEU A 1 95 ? -17.531 -1.668 5.855 1 95.19 95 LEU A N 1
ATOM 703 C CA . LEU A 1 95 ? -18.109 -0.339 5.703 1 95.19 95 LEU A CA 1
ATOM 704 C C . LEU A 1 95 ? -19.625 -0.4 5.773 1 95.19 95 LEU A C 1
ATOM 706 O O . LEU A 1 95 ? -20.281 0.594 6.105 1 95.19 95 LEU A O 1
ATOM 710 N N . THR A 1 96 ? -20.219 -1.536 5.41 1 96.06 96 THR A N 1
ATOM 711 C CA . THR A 1 96 ? -21.672 -1.654 5.422 1 96.06 96 THR A CA 1
ATOM 712 C C . THR A 1 96 ? -22.203 -1.588 6.852 1 96.06 96 THR A C 1
ATOM 714 O O . THR A 1 96 ? -23.406 -1.411 7.059 1 96.06 96 THR A O 1
ATOM 717 N N . LYS A 1 97 ? -21.297 -1.72 7.863 1 95.06 97 LYS A N 1
ATOM 718 C CA . LYS A 1 97 ? -21.719 -1.68 9.266 1 95.06 97 LYS A CA 1
ATOM 719 C C . LYS A 1 97 ? -22.031 -0.252 9.703 1 95.06 97 LYS A C 1
ATOM 721 O O . LYS A 1 97 ? -22.672 -0.042 10.734 1 95.06 97 LYS A O 1
ATOM 726 N N . TYR A 1 98 ? -21.531 0.665 8.984 1 93 98 TYR A N 1
ATOM 727 C CA . TYR A 1 98 ? -21.812 2.061 9.305 1 93 98 TYR A CA 1
ATOM 728 C C . TYR A 1 98 ? -23.203 2.461 8.859 1 93 98 TYR A C 1
ATOM 730 O O . TYR A 1 98 ? -23.859 1.725 8.117 1 93 98 TYR A O 1
ATOM 738 N N . ASP A 1 99 ? -23.656 3.619 9.391 1 91.81 99 ASP A N 1
ATOM 739 C CA . ASP A 1 99 ? -25.031 4.047 9.141 1 91.81 99 ASP A CA 1
ATOM 740 C C . ASP A 1 99 ? -25.141 4.785 7.809 1 91.81 99 ASP A C 1
ATOM 742 O O . ASP A 1 99 ? -25.406 5.988 7.777 1 91.81 99 ASP A O 1
ATOM 746 N N . PHE A 1 100 ? -25.156 4.078 6.734 1 93.62 100 PHE A N 1
ATOM 747 C CA . PHE A 1 100 ? -25.359 4.594 5.387 1 93.62 100 PHE A CA 1
ATOM 748 C C . PHE A 1 100 ? -26.781 4.309 4.906 1 93.62 100 PHE A C 1
ATOM 750 O O . PHE A 1 100 ? -27.469 3.443 5.457 1 93.62 100 PHE A O 1
ATOM 757 N N . GLU A 1 101 ? -27.156 5.062 3.943 1 95.38 101 GLU A N 1
ATOM 758 C CA . GLU A 1 101 ? -28.406 4.766 3.26 1 95.38 101 GLU A CA 1
ATOM 759 C C . GLU A 1 101 ? -28.359 3.393 2.596 1 95.38 101 GLU A C 1
ATOM 761 O O . GLU A 1 101 ? -27.281 2.889 2.27 1 95.38 101 GLU A O 1
ATOM 766 N N . GLU A 1 102 ? -29.547 2.832 2.387 1 96.25 102 GLU A N 1
ATOM 767 C CA . GLU A 1 102 ? -29.641 1.472 1.869 1 96.25 102 GLU A CA 1
ATOM 768 C C . GLU A 1 102 ? -28.984 1.351 0.499 1 96.25 102 GLU A C 1
ATOM 770 O O . GLU A 1 102 ? -28.375 0.326 0.187 1 96.25 102 GLU A O 1
ATOM 775 N N . ASP A 1 103 ? -29.062 2.342 -0.269 1 96.06 103 ASP A N 1
ATOM 776 C CA . ASP A 1 103 ? -28.484 2.303 -1.605 1 96.06 103 ASP A CA 1
ATOM 777 C C . ASP A 1 103 ? -26.953 2.293 -1.535 1 96.06 103 ASP A C 1
ATOM 779 O O . ASP A 1 103 ? -26.297 1.639 -2.346 1 96.06 103 ASP A O 1
ATOM 783 N N . VAL A 1 104 ? -26.484 3.002 -0.58 1 97.19 104 VAL A N 1
ATOM 784 C CA . VAL A 1 104 ? -25.031 3.008 -0.385 1 97.19 104 VAL A CA 1
ATOM 785 C C . VAL A 1 104 ? -24.578 1.646 0.132 1 97.19 104 VAL A C 1
ATOM 787 O O . VAL A 1 104 ? -23.547 1.119 -0.309 1 97.19 104 VAL A O 1
ATOM 790 N N . LYS A 1 105 ? -25.281 1.056 0.939 1 97.31 105 LYS A N 1
ATOM 791 C CA . LYS A 1 105 ? -24.938 -0.266 1.459 1 97.31 105 LYS A CA 1
ATOM 792 C C . LYS A 1 105 ? -24.953 -1.315 0.351 1 97.31 105 LYS A C 1
ATOM 794 O O . LYS A 1 105 ? -24.078 -2.184 0.294 1 97.31 105 LYS A O 1
ATOM 799 N N . GLN A 1 106 ? -25.953 -1.218 -0.503 1 97.88 106 GLN A N 1
ATOM 800 C CA . GLN A 1 106 ? -26.016 -2.133 -1.638 1 97.88 106 GLN A CA 1
ATOM 801 C C . GLN A 1 106 ? -24.828 -1.944 -2.568 1 97.88 106 GLN A C 1
ATOM 803 O O . GLN A 1 106 ? -24.297 -2.916 -3.105 1 97.88 106 GLN A O 1
ATOM 808 N N . MET A 1 107 ? -24.438 -0.679 -2.758 1 97.94 107 MET A N 1
ATOM 809 C CA . MET A 1 107 ? -23.266 -0.388 -3.582 1 97.94 107 MET A CA 1
ATOM 810 C C . MET A 1 107 ? -22 -1.01 -2.98 1 97.94 107 MET A C 1
ATOM 812 O O . MET A 1 107 ? -21.203 -1.606 -3.697 1 97.94 107 MET A O 1
ATOM 816 N N . LEU A 1 108 ? -21.938 -0.925 -1.702 1 98.19 108 LEU A N 1
ATOM 817 C CA . LEU A 1 108 ? -20.797 -1.5 -1.004 1 98.19 108 LEU A CA 1
ATOM 818 C C . LEU A 1 108 ? -20.781 -3.02 -1.138 1 98.19 108 LEU A C 1
ATOM 820 O O . LEU A 1 108 ? -19.734 -3.621 -1.345 1 98.19 108 LEU A O 1
ATOM 824 N N . LEU A 1 109 ? -21.891 -3.648 -1.078 1 98.5 109 LEU A N 1
ATOM 825 C CA . LEU A 1 109 ? -21.984 -5.098 -1.235 1 98.5 109 LEU A CA 1
ATOM 826 C C . LEU A 1 109 ? -21.641 -5.512 -2.662 1 98.5 109 LEU A C 1
ATOM 828 O O . LEU A 1 109 ? -21.016 -6.547 -2.875 1 98.5 109 LEU A O 1
ATOM 832 N N . ASN A 1 110 ? -22.062 -4.734 -3.598 1 98.56 110 ASN A N 1
ATOM 833 C CA . ASN A 1 110 ? -21.688 -4.996 -4.984 1 98.56 110 ASN A CA 1
ATOM 834 C C . ASN A 1 110 ? -20.188 -4.891 -5.188 1 98.56 110 ASN A C 1
ATOM 836 O O . ASN A 1 110 ? -19.594 -5.688 -5.918 1 98.56 110 ASN A O 1
ATOM 840 N N . CYS A 1 111 ? -19.641 -3.885 -4.543 1 98.62 111 CYS A N 1
ATOM 841 C CA . CYS A 1 111 ? -18.188 -3.746 -4.602 1 98.62 111 CYS A CA 1
ATOM 842 C C . CYS A 1 111 ? -17.5 -4.957 -3.984 1 98.62 111 CYS A C 1
ATOM 844 O O . CYS A 1 111 ? -16.547 -5.492 -4.551 1 98.62 111 CYS A O 1
ATOM 846 N N . ALA A 1 112 ? -17.984 -5.426 -2.865 1 98.75 112 ALA A N 1
ATOM 847 C CA . ALA A 1 112 ? -17.422 -6.602 -2.209 1 98.75 112 ALA A CA 1
ATOM 848 C C . ALA A 1 112 ? -17.484 -7.824 -3.121 1 98.75 112 ALA A C 1
ATOM 850 O O . ALA A 1 112 ? -16.5 -8.57 -3.238 1 98.75 112 ALA A O 1
ATOM 851 N N . THR A 1 113 ? -18.594 -8.008 -3.801 1 98.75 113 THR A N 1
ATOM 852 C CA . THR A 1 113 ? -18.766 -9.109 -4.734 1 98.75 113 THR A CA 1
ATOM 853 C C . THR A 1 113 ? -17.812 -8.977 -5.918 1 98.75 113 THR A C 1
ATOM 855 O O . THR A 1 113 ? -17.234 -9.969 -6.371 1 98.75 113 THR A O 1
ATOM 858 N N . GLY A 1 114 ? -17.703 -7.773 -6.398 1 98.81 114 GLY A N 1
ATOM 859 C CA . GLY A 1 114 ? -16.781 -7.527 -7.488 1 98.81 114 GLY A CA 1
ATOM 860 C C . GLY A 1 114 ? -15.344 -7.906 -7.152 1 98.81 114 GLY A C 1
ATOM 861 O O . GLY A 1 114 ? -14.656 -8.523 -7.969 1 98.81 114 GLY A O 1
ATOM 862 N N . PHE A 1 115 ? -14.922 -7.578 -5.961 1 98.81 115 PHE A N 1
ATOM 863 C CA . PHE A 1 115 ? -13.562 -7.91 -5.551 1 98.81 115 PHE A CA 1
ATOM 864 C C . PHE A 1 115 ? -13.422 -9.406 -5.312 1 98.81 115 PHE A C 1
ATOM 866 O O . PHE A 1 115 ? -12.359 -9.984 -5.559 1 98.81 115 PHE A O 1
ATOM 873 N N . PHE A 1 116 ? -14.438 -10.047 -4.859 1 98.69 116 PHE A N 1
ATOM 874 C CA . PHE A 1 116 ? -14.414 -11.5 -4.727 1 98.69 116 PHE A CA 1
ATOM 875 C C . PHE A 1 116 ? -14.234 -12.164 -6.086 1 98.69 116 PHE A C 1
ATOM 877 O O . PHE A 1 116 ? -13.43 -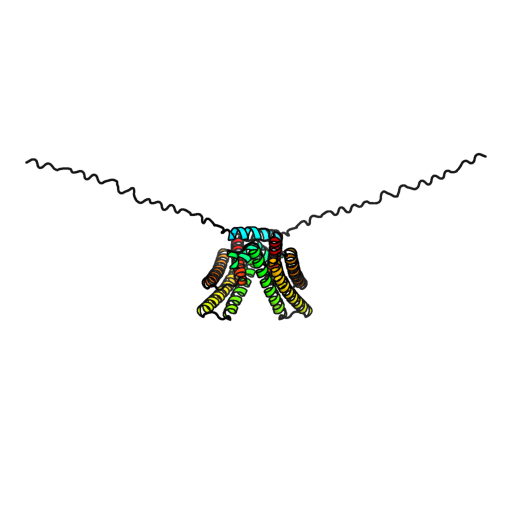13.086 -6.234 1 98.69 116 PHE A O 1
ATOM 884 N N . GLU A 1 117 ? -14.945 -11.695 -7.086 1 98.69 117 GLU A N 1
ATOM 885 C CA . GLU A 1 117 ? -14.789 -12.188 -8.453 1 98.69 117 GLU A CA 1
ATOM 886 C C . GLU A 1 117 ? -13.383 -11.906 -8.984 1 98.69 117 GLU A C 1
ATOM 888 O O . GLU A 1 117 ? -12.805 -12.734 -9.695 1 98.69 117 GLU A O 1
ATOM 893 N N . ALA A 1 118 ? -12.898 -10.734 -8.648 1 98.88 118 ALA A N 1
ATOM 894 C CA . ALA A 1 118 ? -11.531 -10.391 -9.047 1 98.88 118 ALA A CA 1
ATOM 895 C C . ALA A 1 118 ? -10.531 -11.383 -8.469 1 98.88 118 ALA A C 1
ATOM 897 O O . ALA A 1 118 ? -9.578 -11.781 -9.156 1 98.88 118 ALA A O 1
ATOM 898 N N . GLN A 1 119 ? -10.695 -11.773 -7.227 1 98.81 119 GLN A N 1
ATOM 899 C CA . GLN A 1 119 ? -9.828 -12.766 -6.602 1 98.81 119 GLN A CA 1
ATOM 900 C C . GLN A 1 119 ? -9.836 -14.07 -7.395 1 98.81 119 GLN A C 1
ATOM 902 O O . GLN A 1 119 ? -8.781 -14.664 -7.637 1 98.81 119 GLN A O 1
ATOM 907 N N . ILE A 1 120 ? -10.984 -14.516 -7.789 1 98.75 120 ILE A N 1
ATOM 908 C CA . ILE A 1 120 ? -11.141 -15.742 -8.562 1 98.75 120 ILE A CA 1
ATOM 909 C C . ILE A 1 120 ? -10.438 -15.594 -9.906 1 98.75 120 ILE A C 1
ATOM 911 O O . ILE A 1 120 ? -9.672 -16.469 -10.32 1 98.75 120 ILE A O 1
ATOM 915 N N . ASN A 1 121 ? -10.703 -14.508 -10.562 1 98.88 121 ASN A N 1
ATOM 916 C CA . ASN A 1 121 ? -10.07 -14.242 -11.859 1 98.88 121 ASN A CA 1
ATOM 917 C C . ASN A 1 121 ? -8.547 -14.234 -11.742 1 98.88 121 ASN A C 1
ATOM 919 O O . ASN A 1 121 ? -7.859 -14.812 -12.586 1 98.88 121 ASN A O 1
ATOM 923 N N . LEU A 1 122 ? -8.039 -13.609 -10.75 1 98.94 122 LEU A N 1
ATOM 924 C CA . LEU A 1 122 ? -6.598 -13.5 -10.57 1 98.94 122 LEU A CA 1
ATOM 925 C C . LEU A 1 122 ? -5.984 -14.852 -10.242 1 98.94 122 LEU A C 1
ATOM 927 O O . LEU A 1 122 ? -4.875 -15.156 -10.672 1 98.94 122 LEU A O 1
ATOM 931 N N . THR A 1 123 ? -6.688 -15.641 -9.484 1 98.88 123 THR A N 1
ATOM 932 C CA . THR A 1 123 ? -6.246 -17 -9.211 1 98.88 123 THR A CA 1
ATOM 933 C C . THR A 1 123 ? -6.191 -17.828 -10.492 1 98.88 123 THR A C 1
ATOM 935 O O . THR A 1 123 ? -5.207 -18.516 -10.758 1 98.88 123 THR A O 1
ATOM 938 N N . ASN A 1 124 ? -7.203 -17.688 -11.281 1 98.88 124 ASN A N 1
ATOM 939 C CA . ASN A 1 124 ? -7.219 -18.359 -12.578 1 98.88 124 ASN A CA 1
ATOM 940 C C . ASN A 1 124 ? -6.121 -17.844 -13.5 1 98.88 124 ASN A C 1
ATOM 942 O O . ASN A 1 124 ? -5.543 -18.594 -14.281 1 98.88 124 ASN A O 1
ATOM 946 N N . ALA A 1 125 ? -5.879 -16.531 -13.453 1 98.94 125 ALA A N 1
ATOM 947 C CA . ALA A 1 125 ? -4.812 -15.938 -14.25 1 98.94 125 ALA A CA 1
ATOM 948 C C . ALA A 1 125 ? -3.461 -16.562 -13.93 1 98.94 125 ALA A C 1
ATOM 950 O O . ALA A 1 125 ? -2.627 -16.75 -14.812 1 98.94 125 ALA A O 1
ATOM 951 N N . THR A 1 126 ? -3.256 -16.828 -12.672 1 98.75 126 THR A N 1
ATOM 952 C CA . THR A 1 126 ? -2.01 -17.469 -12.258 1 98.75 126 THR A CA 1
ATOM 953 C C . THR A 1 126 ? -1.854 -18.828 -12.914 1 98.75 126 THR A C 1
ATOM 955 O O . THR A 1 126 ? -0.768 -19.188 -13.383 1 98.75 126 THR A O 1
ATOM 958 N N . ASP A 1 127 ? -2.947 -19.578 -12.961 1 98.56 127 ASP A N 1
ATOM 959 C CA . ASP A 1 127 ? -2.936 -20.891 -13.617 1 98.56 127 ASP A CA 1
ATOM 960 C C . ASP A 1 127 ? -2.621 -20.75 -15.102 1 98.56 127 ASP A C 1
ATOM 962 O O . ASP A 1 127 ? -1.829 -21.516 -15.648 1 98.56 127 ASP A O 1
ATOM 966 N N . LEU A 1 128 ? -3.209 -19.828 -15.695 1 98.75 128 LEU A N 1
ATOM 967 C CA . LEU A 1 128 ? -2.984 -19.609 -17.125 1 98.75 128 LEU A CA 1
ATOM 968 C C . LEU A 1 128 ? -1.54 -19.188 -17.391 1 98.75 128 LEU A C 1
ATOM 970 O O . LEU A 1 128 ? -0.942 -19.625 -18.375 1 98.75 128 LEU A O 1
ATOM 974 N N . LEU A 1 129 ? -1.007 -18.344 -16.547 1 98.69 129 LEU A N 1
ATOM 975 C CA . LEU A 1 129 ? 0.387 -17.922 -16.656 1 98.69 129 LEU A CA 1
ATOM 976 C C . LEU A 1 129 ? 1.319 -19.141 -16.609 1 98.69 129 LEU A C 1
ATOM 978 O O . LEU A 1 129 ? 2.236 -19.234 -17.438 1 98.69 129 LEU A O 1
ATOM 982 N N . MET A 1 130 ? 1.037 -20.016 -15.75 1 97.31 130 MET A N 1
ATOM 983 C CA . MET A 1 130 ? 1.861 -21.219 -15.586 1 97.31 130 MET A CA 1
ATOM 984 C C . MET A 1 130 ? 1.742 -22.125 -16.797 1 97.31 130 MET A C 1
ATOM 986 O O . MET A 1 130 ? 2.686 -22.844 -17.141 1 97.31 130 MET A O 1
ATOM 990 N N . ASN A 1 131 ? 0.647 -22.047 -17.422 1 97.69 131 ASN A N 1
ATOM 991 C CA . ASN A 1 131 ? 0.416 -22.844 -18.625 1 97.69 131 ASN A CA 1
ATOM 992 C C . ASN A 1 131 ? 0.783 -22.078 -19.891 1 97.69 131 ASN A C 1
ATOM 994 O O . ASN A 1 131 ? 0.428 -22.484 -21 1 97.69 131 ASN A O 1
ATOM 998 N N . LYS A 1 132 ? 1.312 -20.906 -19.766 1 97.69 132 LYS A N 1
ATOM 999 C CA . LYS A 1 132 ? 1.88 -20.078 -20.828 1 97.69 132 LYS A CA 1
ATOM 1000 C C . LYS A 1 132 ? 0.783 -19.469 -21.703 1 97.69 132 LYS A C 1
ATOM 1002 O O . LYS A 1 132 ? 1.026 -19.125 -22.859 1 97.69 132 LYS A O 1
ATOM 1007 N N . ASP A 1 133 ? -0.375 -19.438 -21.188 1 98.44 133 ASP A N 1
ATOM 1008 C CA . ASP A 1 133 ? -1.429 -18.656 -21.844 1 98.44 133 ASP A CA 1
ATOM 1009 C C . ASP A 1 133 ? -1.393 -17.203 -21.406 1 98.44 133 ASP A C 1
ATOM 1011 O O . ASP A 1 133 ? -2.234 -16.766 -20.609 1 98.44 133 ASP A O 1
ATOM 1015 N N . TYR A 1 134 ? -0.576 -16.5 -22.031 1 98.25 134 TYR A N 1
ATOM 1016 C CA . TYR A 1 134 ? -0.298 -15.133 -21.609 1 98.25 134 TYR A CA 1
ATOM 1017 C C . TYR A 1 134 ? -1.456 -14.203 -21.953 1 98.25 134 TYR A C 1
ATOM 1019 O O . TYR A 1 134 ? -1.776 -13.281 -21.203 1 98.25 134 TYR A O 1
ATOM 1027 N N . ASN A 1 135 ? -2.084 -14.477 -23.062 1 98.31 135 ASN A N 1
ATOM 1028 C CA . ASN A 1 135 ? -3.24 -13.664 -23.438 1 98.31 135 ASN A CA 1
ATOM 1029 C C . ASN A 1 135 ? -4.395 -13.859 -22.453 1 98.31 135 ASN A C 1
ATOM 1031 O O . ASN A 1 135 ? -5.039 -12.891 -22.047 1 98.31 135 ASN A O 1
ATOM 1035 N N . GLY A 1 136 ? -4.617 -15.125 -22.141 1 98.75 136 GLY A N 1
ATOM 1036 C CA . GLY A 1 136 ? -5.641 -15.398 -21.156 1 98.75 136 GLY A CA 1
ATOM 1037 C C . GLY A 1 136 ? -5.328 -14.805 -19.797 1 98.75 136 GLY A C 1
ATOM 1038 O O . GLY A 1 136 ? -6.223 -14.289 -19.109 1 98.75 136 GLY A O 1
ATOM 1039 N N . THR A 1 137 ? -4.07 -14.828 -19.406 1 98.88 137 THR A N 1
ATOM 1040 C CA . THR A 1 137 ? -3.627 -14.227 -18.156 1 98.88 137 THR A CA 1
ATOM 1041 C C . THR A 1 137 ? -3.965 -12.742 -18.125 1 98.88 137 THR A C 1
ATOM 1043 O O . THR A 1 137 ? -4.641 -12.273 -17.203 1 98.88 137 THR A O 1
ATOM 1046 N N . ASN A 1 138 ? -3.551 -12.031 -19.125 1 98.75 138 ASN A N 1
ATOM 1047 C CA . ASN A 1 138 ? -3.768 -10.586 -19.172 1 98.75 138 ASN A CA 1
ATOM 1048 C C . ASN A 1 138 ? -5.254 -10.25 -19.234 1 98.75 138 ASN A C 1
ATOM 1050 O O . ASN A 1 138 ? -5.691 -9.258 -18.641 1 98.75 138 ASN A O 1
ATOM 1054 N N . SER A 1 139 ? -6.004 -11.086 -19.891 1 98.88 139 SER A N 1
ATOM 1055 C CA . SER A 1 139 ? -7.441 -10.859 -19.984 1 98.88 139 SER A CA 1
ATOM 1056 C C . SER A 1 139 ? -8.094 -10.93 -18.594 1 98.88 139 SER A C 1
ATOM 1058 O O . SER A 1 139 ? -8.922 -10.086 -18.25 1 98.88 139 SER A O 1
ATOM 1060 N N . LEU A 1 140 ? -7.695 -11.859 -17.844 1 98.94 140 LEU A N 1
ATOM 1061 C CA . LEU A 1 140 ? -8.289 -12.047 -16.516 1 98.94 140 LEU A CA 1
ATOM 1062 C C . LEU A 1 140 ? -7.809 -10.961 -15.562 1 98.94 140 LEU A C 1
ATOM 1064 O O . LEU A 1 140 ? -8.57 -10.516 -14.695 1 98.94 140 LEU A O 1
ATOM 1068 N N . VAL A 1 141 ? -6.551 -10.516 -15.688 1 98.94 141 VAL A N 1
ATOM 1069 C CA . VAL A 1 141 ? -6.059 -9.406 -14.875 1 98.94 141 VAL A CA 1
ATOM 1070 C C . VAL A 1 141 ? -6.836 -8.141 -15.211 1 98.94 141 VAL A C 1
ATOM 1072 O O . VAL A 1 141 ? -7.219 -7.383 -14.312 1 98.94 141 VAL A O 1
ATOM 1075 N N . LYS A 1 142 ? -7.07 -7.945 -16.438 1 98.81 142 LYS A N 1
ATOM 1076 C CA . LYS A 1 142 ? -7.828 -6.777 -16.875 1 98.81 142 LYS A CA 1
ATOM 1077 C C . LYS A 1 142 ? -9.25 -6.797 -16.312 1 98.81 142 LYS A C 1
ATOM 1079 O O . LYS A 1 142 ? -9.766 -5.766 -15.883 1 98.81 142 LYS A O 1
ATOM 1084 N N . GLN A 1 143 ? -9.852 -7.938 -16.344 1 98.88 143 GLN A N 1
ATOM 1085 C CA . GLN A 1 143 ? -11.195 -8.062 -15.805 1 98.88 143 GLN A CA 1
ATOM 1086 C C . GLN A 1 143 ? -11.219 -7.766 -14.312 1 98.88 143 GLN A C 1
ATOM 1088 O O . GLN A 1 143 ? -12.148 -7.133 -13.812 1 98.88 143 GLN A O 1
ATOM 1093 N N . ALA A 1 144 ? -10.211 -8.25 -13.641 1 98.94 144 ALA A N 1
ATOM 1094 C CA . ALA A 1 144 ? -10.102 -7.961 -12.219 1 98.94 144 ALA A CA 1
ATOM 1095 C C . ALA A 1 144 ? -9.93 -6.465 -11.969 1 98.94 144 ALA A C 1
ATOM 1097 O O . ALA A 1 144 ? -10.539 -5.91 -11.055 1 98.94 144 ALA A O 1
ATOM 1098 N N . LEU A 1 145 ? -9.148 -5.805 -12.773 1 98.88 145 LEU A N 1
ATOM 1099 C CA . LEU A 1 145 ? -8.914 -4.371 -12.641 1 98.88 145 LEU A CA 1
ATOM 1100 C C . LEU A 1 145 ? -10.195 -3.58 -12.883 1 98.88 145 LEU A C 1
ATOM 1102 O O . LEU A 1 145 ? -10.445 -2.572 -12.219 1 98.88 145 LEU A O 1
ATOM 1106 N N . VAL A 1 146 ? -10.992 -4.047 -13.82 1 98.75 146 VAL A N 1
ATOM 1107 C CA . VAL A 1 146 ? -12.25 -3.375 -14.148 1 98.75 146 VAL A CA 1
ATOM 1108 C C . VAL A 1 146 ? -13.141 -3.311 -12.914 1 98.75 146 VAL A C 1
ATOM 1110 O O . VAL A 1 146 ? -13.82 -2.311 -12.688 1 98.75 146 VAL A O 1
ATOM 1113 N N . GLN A 1 147 ? -13.148 -4.336 -12.133 1 98.56 147 GLN A N 1
ATOM 1114 C CA . GLN A 1 147 ? -13.969 -4.355 -10.922 1 98.56 147 GLN A CA 1
ATOM 1115 C C . GLN A 1 147 ? -13.508 -3.283 -9.938 1 98.56 147 GLN A C 1
ATOM 1117 O O . GLN A 1 147 ? -14.336 -2.633 -9.289 1 98.56 147 GLN A O 1
ATOM 1122 N N . GLU A 1 148 ? -12.219 -3.121 -9.781 1 98.44 148 GLU A N 1
ATOM 1123 C CA . GLU A 1 148 ? -11.688 -2.086 -8.898 1 98.44 148 GLU A CA 1
ATOM 1124 C C . GLU A 1 148 ? -12.078 -0.693 -9.383 1 98.44 148 GLU A C 1
ATOM 1126 O O . GLU A 1 148 ? -12.531 0.138 -8.586 1 98.44 148 GLU A O 1
ATOM 1131 N N . VAL A 1 149 ? -11.938 -0.457 -10.664 1 98 149 VAL A N 1
ATOM 1132 C CA . VAL A 1 149 ? -12.234 0.854 -11.234 1 98 149 VAL A CA 1
ATOM 1133 C C . VAL A 1 149 ? -13.719 1.177 -11.047 1 98 149 VAL A C 1
ATOM 1135 O O . VAL A 1 149 ? -14.07 2.297 -10.672 1 98 149 VAL A O 1
ATOM 1138 N N . LYS A 1 150 ? -14.523 0.178 -11.273 1 98 150 LYS A N 1
ATOM 1139 C CA . LYS A 1 150 ? -15.961 0.352 -11.078 1 98 150 LYS A CA 1
ATOM 1140 C C . LYS A 1 150 ? -16.281 0.704 -9.625 1 98 150 LYS A C 1
ATOM 1142 O O . LYS A 1 150 ? -17.094 1.598 -9.367 1 98 150 LYS A O 1
ATOM 1147 N N . CYS A 1 151 ? -15.695 0.048 -8.742 1 98.31 151 CYS A N 1
ATOM 1148 C CA . CYS A 1 151 ? -15.953 0.276 -7.328 1 98.31 151 CYS A CA 1
ATOM 1149 C C . CYS A 1 151 ? -15.453 1.649 -6.895 1 98.31 151 CYS A C 1
ATOM 1151 O O . CYS A 1 151 ? -16.156 2.381 -6.195 1 98.31 151 CYS A O 1
ATOM 1153 N N . ARG A 1 152 ? -14.266 1.98 -7.25 1 97.19 152 ARG A N 1
ATOM 1154 C CA . ARG A 1 152 ? -13.688 3.27 -6.875 1 97.19 152 ARG A CA 1
ATOM 1155 C C . ARG A 1 152 ? -14.555 4.422 -7.383 1 97.19 152 ARG A C 1
ATOM 1157 O O . ARG A 1 152 ? -14.805 5.383 -6.656 1 97.19 152 ARG A O 1
ATOM 1164 N N . ARG A 1 153 ? -15.078 4.297 -8.555 1 96.12 153 ARG A N 1
ATOM 1165 C CA . ARG A 1 153 ? -15.961 5.312 -9.125 1 96.12 153 ARG A CA 1
ATOM 1166 C C . ARG A 1 153 ? -17.281 5.387 -8.359 1 96.12 153 ARG A C 1
ATOM 1168 O O . ARG A 1 153 ? -17.797 6.477 -8.125 1 96.12 153 ARG A O 1
ATOM 1175 N N . ALA A 1 154 ? -17.797 4.246 -8.047 1 96.88 154 ALA A N 1
ATOM 1176 C CA . ALA A 1 154 ? -19.047 4.203 -7.289 1 96.88 154 ALA A CA 1
ATOM 1177 C C . ALA A 1 154 ? -18.891 4.895 -5.938 1 96.88 154 ALA A C 1
ATOM 1179 O O . ALA A 1 154 ? -19.781 5.637 -5.508 1 96.88 154 ALA A O 1
ATOM 1180 N N . LEU A 1 155 ? -17.781 4.652 -5.266 1 96.06 155 LEU A N 1
ATOM 1181 C CA . LEU A 1 155 ? -17.5 5.289 -3.984 1 96.06 155 LEU A CA 1
ATOM 1182 C C . LEU A 1 155 ? -17.406 6.805 -4.141 1 96.06 155 LEU A C 1
ATOM 1184 O O . LEU A 1 155 ? -17.969 7.551 -3.336 1 96.06 155 LEU A O 1
ATOM 1188 N N . GLU A 1 156 ? -16.672 7.172 -5.152 1 92.56 156 GLU A N 1
ATOM 1189 C CA . GLU A 1 156 ? -16.5 8.594 -5.414 1 92.56 156 GLU A CA 1
ATOM 1190 C C . GLU A 1 156 ? -17.844 9.266 -5.691 1 92.56 156 GLU A C 1
ATOM 1192 O O . GLU A 1 156 ? -18.125 10.352 -5.176 1 92.56 156 GLU A O 1
ATOM 1197 N N . ASN A 1 157 ? -18.688 8.633 -6.449 1 93.62 157 ASN A N 1
ATOM 1198 C CA . ASN A 1 157 ? -19.984 9.18 -6.844 1 93.62 157 ASN A CA 1
ATOM 1199 C C . ASN A 1 157 ? -20.906 9.344 -5.645 1 93.62 157 ASN A C 1
ATOM 1201 O O . ASN A 1 157 ? -21.766 10.227 -5.633 1 93.62 157 ASN A O 1
ATOM 1205 N N . ARG A 1 158 ? -20.688 8.555 -4.672 1 93.62 158 ARG A N 1
ATOM 1206 C CA . ARG A 1 158 ? -21.547 8.594 -3.498 1 93.62 158 ARG A CA 1
ATOM 1207 C C . ARG A 1 158 ? -20.875 9.336 -2.348 1 93.62 158 ARG A C 1
ATOM 1209 O O . ARG A 1 158 ? -21.375 9.336 -1.222 1 93.62 158 ARG A O 1
ATOM 1216 N N . HIS A 1 159 ? -19.734 9.844 -2.617 1 88.81 159 HIS A N 1
ATOM 1217 C CA . HIS A 1 159 ? -18.984 10.633 -1.654 1 88.81 159 HIS A CA 1
ATOM 1218 C C . HIS A 1 159 ? -18.641 9.812 -0.416 1 88.81 159 HIS A C 1
ATOM 1220 O O . HIS A 1 159 ? -18.688 10.328 0.706 1 88.81 159 HIS A O 1
ATOM 1226 N N . VAL A 1 160 ? -18.547 8.539 -0.651 1 88.69 160 VAL A N 1
ATOM 1227 C CA . VAL A 1 160 ? -17.984 7.68 0.385 1 88.69 160 VAL A CA 1
ATOM 1228 C C . VAL A 1 160 ? -16.453 7.66 0.273 1 88.69 160 VAL A C 1
ATOM 1230 O O . VAL A 1 160 ? -15.906 7.121 -0.69 1 88.69 160 VAL A O 1
ATOM 1233 N N . THR A 1 161 ? -15.852 8.477 1.039 1 81.25 161 THR A N 1
ATOM 1234 C CA . THR A 1 161 ? -14.398 8.578 0.892 1 81.25 161 THR A CA 1
ATOM 1235 C C . THR A 1 161 ? -13.695 8.047 2.135 1 81.25 161 THR A C 1
ATOM 1237 O O . THR A 1 161 ? -14.047 8.406 3.26 1 81.25 161 THR A O 1
ATOM 1240 N N . HIS A 1 162 ? -12.836 7.16 1.851 1 89.25 162 HIS A N 1
ATOM 1241 C CA . HIS A 1 162 ? -11.867 6.637 2.809 1 89.25 162 HIS A CA 1
ATOM 1242 C C . HIS A 1 162 ? -10.461 6.633 2.223 1 89.25 162 HIS A C 1
ATOM 1244 O O . HIS A 1 162 ? -10.07 5.691 1.526 1 89.25 162 HIS A O 1
ATOM 1250 N N . ALA A 1 163 ? -9.727 7.59 2.576 1 92.62 163 ALA A N 1
ATOM 1251 C CA . ALA A 1 163 ? -8.445 7.859 1.935 1 92.62 163 ALA A CA 1
ATOM 1252 C C . ALA A 1 163 ? -7.57 6.613 1.908 1 92.62 163 ALA A C 1
ATOM 1254 O O . ALA A 1 163 ? -6.906 6.332 0.907 1 92.62 163 ALA A O 1
ATOM 1255 N N . ALA A 1 164 ? -7.594 5.902 2.994 1 93.75 164 ALA A N 1
ATOM 1256 C CA . ALA A 1 164 ? -6.758 4.711 3.082 1 93.75 164 ALA A CA 1
ATOM 1257 C C . ALA A 1 164 ? -7.215 3.645 2.09 1 93.75 164 ALA A C 1
ATOM 1259 O O . ALA A 1 164 ? -6.387 2.953 1.487 1 93.75 164 ALA A O 1
ATOM 1260 N N . MET A 1 165 ? -8.5 3.494 1.942 1 94.62 165 MET A N 1
ATOM 1261 C CA . MET A 1 165 ? -9.047 2.512 1.008 1 94.62 165 MET A CA 1
ATOM 1262 C C . MET A 1 165 ? -8.727 2.896 -0.433 1 94.62 165 MET A C 1
ATOM 1264 O O . MET A 1 165 ? -8.359 2.043 -1.241 1 94.62 165 MET A O 1
ATOM 1268 N N . VAL A 1 166 ? -8.898 4.18 -0.701 1 94.69 166 VAL A N 1
ATOM 1269 C CA . VAL A 1 166 ? -8.594 4.668 -2.043 1 94.69 166 VAL A CA 1
ATOM 1270 C C . VAL A 1 166 ? -7.098 4.512 -2.322 1 94.69 166 VAL A C 1
ATOM 1272 O O . VAL A 1 166 ? -6.703 4.164 -3.438 1 94.69 166 VAL A O 1
ATOM 1275 N N . TYR A 1 167 ? -6.297 4.746 -1.342 1 96.69 167 TYR A N 1
ATOM 1276 C CA . TYR A 1 167 ? -4.859 4.527 -1.444 1 96.69 167 TYR A CA 1
ATOM 1277 C C . TYR A 1 167 ? -4.555 3.096 -1.87 1 96.69 167 TYR A C 1
ATOM 1279 O O . TYR A 1 167 ? -3.746 2.869 -2.773 1 96.69 167 TYR A O 1
ATOM 1287 N N . ASP A 1 168 ? -5.164 2.113 -1.274 1 96.56 168 ASP A N 1
ATOM 1288 C CA . ASP A 1 168 ? -4.961 0.703 -1.592 1 96.56 168 ASP A CA 1
ATOM 1289 C C . ASP A 1 168 ? -5.484 0.375 -2.988 1 96.56 168 ASP A C 1
ATOM 1291 O O . ASP A 1 168 ? -4.879 -0.418 -3.713 1 96.56 168 ASP A O 1
ATOM 1295 N N . MET A 1 169 ? -6.566 0.991 -3.33 1 97.06 169 MET A N 1
ATOM 1296 C CA . MET A 1 169 ? -7.164 0.741 -4.641 1 97.06 169 MET A CA 1
ATOM 1297 C C . MET A 1 169 ? -6.262 1.262 -5.754 1 97.06 169 MET A C 1
ATOM 1299 O O . MET A 1 169 ? -6.125 0.622 -6.797 1 97.06 169 MET A O 1
ATOM 1303 N N . ARG A 1 170 ? -5.676 2.361 -5.504 1 95.62 170 ARG A N 1
ATOM 1304 C CA . ARG A 1 170 ? -4.734 2.887 -6.488 1 95.62 170 ARG A CA 1
ATOM 1305 C C . ARG A 1 170 ? -3.5 1.997 -6.594 1 95.62 170 ARG A C 1
ATOM 1307 O O . ARG A 1 170 ? -2.953 1.809 -7.68 1 95.62 170 ARG A O 1
ATOM 1314 N N . GLY A 1 171 ? -3.078 1.465 -5.434 1 97.12 171 GLY A N 1
ATOM 1315 C CA . GLY A 1 171 ? -2.014 0.474 -5.465 1 97.12 171 GLY A CA 1
ATOM 1316 C C . GLY A 1 171 ? -2.375 -0.762 -6.27 1 97.12 171 GLY A C 1
ATOM 1317 O O . GLY A 1 171 ? -1.533 -1.311 -6.984 1 97.12 171 GLY A O 1
ATOM 1318 N N . TYR A 1 172 ? -3.584 -1.177 -6.184 1 98.5 172 TYR A N 1
ATOM 1319 C CA . TYR A 1 172 ? -4.109 -2.303 -6.949 1 98.5 172 TYR A CA 1
ATOM 1320 C C . TYR A 1 172 ? -4.016 -2.037 -8.445 1 98.5 172 TYR A C 1
ATOM 1322 O O . TYR A 1 172 ? -3.619 -2.914 -9.219 1 98.5 172 TYR A O 1
ATOM 1330 N N . GLU A 1 173 ? -4.402 -0.874 -8.844 1 97.94 173 GLU A N 1
ATOM 1331 C CA . GLU A 1 173 ? -4.316 -0.489 -10.25 1 97.94 173 GLU A CA 1
ATOM 1332 C C . GLU A 1 173 ? -2.871 -0.512 -10.734 1 97.94 173 GLU A C 1
ATOM 1334 O O . GLU A 1 173 ? -2.586 -1.022 -11.82 1 97.94 173 GLU A O 1
ATOM 1339 N N . GLU A 1 174 ? -1.983 0.038 -9.969 1 97.12 174 GLU A N 1
ATOM 1340 C CA . GLU A 1 174 ? -0.571 0.067 -10.336 1 97.12 174 GLU A CA 1
ATOM 1341 C C . GLU A 1 174 ? -0.013 -1.345 -10.492 1 97.12 174 GLU A C 1
ATOM 1343 O O . GLU A 1 174 ? 0.713 -1.627 -11.453 1 97.12 174 GLU A O 1
ATOM 1348 N N . LEU A 1 175 ? -0.367 -2.197 -9.578 1 98.25 175 LEU A N 1
ATOM 1349 C CA . LEU A 1 175 ? 0.123 -3.57 -9.625 1 98.25 175 LEU A CA 1
ATOM 1350 C C . LEU A 1 175 ? -0.486 -4.324 -10.805 1 98.25 175 LEU A C 1
ATOM 1352 O O . LEU A 1 175 ? 0.177 -5.16 -11.422 1 98.25 175 LEU A O 1
ATOM 1356 N N . SER A 1 176 ? -1.76 -4.074 -11.078 1 98.62 176 SER A N 1
ATOM 1357 C CA . SER A 1 176 ? -2.4 -4.703 -12.234 1 98.62 176 SER A CA 1
ATOM 1358 C C . SER A 1 176 ? -1.691 -4.332 -13.531 1 98.62 176 SER A C 1
ATOM 1360 O O . SER A 1 176 ? -1.411 -5.199 -14.359 1 98.62 176 SER A O 1
ATOM 1362 N N . ASN A 1 177 ? -1.393 -3.092 -13.664 1 97.62 177 ASN A N 1
ATOM 1363 C CA . ASN A 1 177 ? -0.666 -2.631 -14.844 1 97.62 177 ASN A CA 1
ATOM 1364 C C . ASN A 1 177 ? 0.721 -3.262 -14.922 1 97.62 177 ASN A C 1
ATOM 1366 O O . ASN A 1 177 ? 1.166 -3.65 -16 1 97.62 177 ASN A O 1
ATOM 1370 N N . ALA A 1 178 ? 1.365 -3.346 -13.82 1 97.62 178 ALA A N 1
ATOM 1371 C CA . ALA A 1 178 ? 2.682 -3.979 -13.781 1 97.62 178 ALA A CA 1
ATOM 1372 C C . ALA A 1 178 ? 2.6 -5.441 -14.219 1 97.62 178 ALA A C 1
ATOM 1374 O O . ALA A 1 178 ? 3.414 -5.906 -15.016 1 97.62 178 ALA A O 1
ATOM 1375 N N . ALA A 1 179 ? 1.614 -6.141 -13.664 1 98.25 179 ALA A N 1
ATOM 1376 C CA . ALA A 1 179 ? 1.442 -7.551 -14.008 1 98.25 179 ALA A CA 1
ATOM 1377 C C . ALA A 1 179 ? 1.253 -7.73 -15.516 1 98.25 179 ALA A C 1
ATOM 1379 O O . ALA A 1 179 ? 1.912 -8.57 -16.125 1 98.25 179 ALA A O 1
ATOM 1380 N N . MET A 1 180 ? 0.39 -6.957 -16.062 1 98.19 180 MET A N 1
ATOM 1381 C CA . MET A 1 180 ? 0.094 -7.078 -17.5 1 98.19 180 MET A CA 1
ATOM 1382 C C . MET A 1 180 ? 1.323 -6.746 -18.328 1 98.19 180 MET A C 1
ATOM 1384 O O . MET A 1 180 ? 1.586 -7.402 -19.344 1 98.19 180 MET A O 1
ATOM 1388 N N . ARG A 1 181 ? 2.096 -5.789 -17.922 1 97.06 181 ARG A N 1
ATOM 1389 C CA . ARG A 1 181 ? 3.291 -5.41 -18.672 1 97.06 181 ARG A CA 1
ATOM 1390 C C . ARG A 1 181 ? 4.355 -6.5 -18.594 1 97.06 181 ARG A C 1
ATOM 1392 O O . ARG A 1 181 ? 5.059 -6.762 -19.578 1 97.06 181 ARG A O 1
ATOM 1399 N N . ILE A 1 182 ? 4.504 -7.078 -17.438 1 96.88 182 ILE A N 1
ATOM 1400 C CA . ILE A 1 182 ? 5.453 -8.172 -17.281 1 96.88 182 ILE A CA 1
ATOM 1401 C C . ILE A 1 182 ? 5.055 -9.336 -18.188 1 96.88 182 ILE A C 1
ATOM 1403 O O . ILE A 1 182 ? 5.887 -9.875 -18.922 1 96.88 182 ILE A O 1
ATOM 1407 N N . VAL A 1 183 ? 3.814 -9.688 -18.203 1 97.62 183 VAL A N 1
ATOM 1408 C CA . VAL A 1 183 ? 3.305 -10.836 -18.953 1 97.62 183 VAL A CA 1
ATOM 1409 C C . VAL A 1 183 ? 3.424 -10.562 -20.453 1 97.62 183 VAL A C 1
ATOM 1411 O O . VAL A 1 183 ? 3.723 -11.477 -21.219 1 97.62 183 VAL A O 1
ATOM 1414 N N . ASP A 1 184 ? 3.252 -9.344 -20.797 1 95.62 184 ASP A N 1
ATOM 1415 C CA . ASP A 1 184 ? 3.328 -8.961 -22.203 1 95.62 184 ASP A CA 1
ATOM 1416 C C . ASP A 1 184 ? 4.727 -9.203 -22.766 1 95.62 184 ASP A C 1
ATOM 1418 O O . ASP A 1 184 ? 4.922 -9.211 -23.984 1 95.62 184 ASP A O 1
ATOM 1422 N N . ARG A 1 185 ? 5.648 -9.391 -21.969 1 91.5 185 ARG A N 1
ATOM 1423 C CA . ARG A 1 185 ? 7.031 -9.484 -22.422 1 91.5 185 ARG A CA 1
ATOM 1424 C C . ARG A 1 185 ? 7.484 -10.938 -22.5 1 91.5 185 ARG A C 1
ATOM 1426 O O . ARG A 1 185 ? 8.648 -11.211 -22.812 1 91.5 185 ARG A O 1
ATOM 1433 N N . PHE A 1 186 ? 6.551 -11.75 -22.219 1 89.38 186 PHE A N 1
ATOM 1434 C CA . PHE A 1 186 ? 6.871 -13.164 -22.375 1 89.38 186 PHE A CA 1
ATOM 1435 C C . PHE A 1 186 ? 6.773 -13.586 -23.828 1 89.38 186 PHE A C 1
ATOM 1437 O O . PHE A 1 186 ? 5.996 -13.008 -24.594 1 89.38 186 PHE A O 1
ATOM 1444 N N . MET B 1 1 ? -40 31.266 -93.188 1 29.05 1 MET B N 1
ATOM 1445 C CA . MET B 1 1 ? -40.156 30.031 -92.375 1 29.05 1 MET B CA 1
ATOM 1446 C C . MET B 1 1 ? -39.156 30 -91.25 1 29.05 1 MET B C 1
ATOM 1448 O O . MET B 1 1 ? -38.969 28.953 -90.625 1 29.05 1 MET B O 1
ATOM 1452 N N . ASN B 1 2 ? -38.5 31.109 -90.938 1 29.64 2 ASN B N 1
ATOM 1453 C CA . ASN B 1 2 ? -37.281 31.266 -90.125 1 29.64 2 ASN B CA 1
ATOM 1454 C C . ASN B 1 2 ? -37.562 31.047 -88.625 1 29.64 2 ASN B C 1
ATOM 1456 O O . ASN B 1 2 ? -38.312 31.812 -88 1 29.64 2 ASN B O 1
ATOM 1460 N N . LEU B 1 3 ? -37.656 29.75 -88.25 1 30.03 3 LEU B N 1
ATOM 1461 C CA . LEU B 1 3 ? -37.938 29.109 -86.938 1 30.03 3 LEU B CA 1
ATOM 1462 C C . LEU B 1 3 ? -36.875 29.438 -85.938 1 30.03 3 LEU B C 1
ATOM 1464 O O . LEU B 1 3 ? -35.75 28.969 -86 1 30.03 3 LEU B O 1
ATOM 1468 N N . THR B 1 4 ? -36.625 30.703 -85.562 1 33 4 THR B N 1
ATOM 1469 C CA . THR B 1 4 ? -35.625 31.188 -84.688 1 33 4 THR B CA 1
ATOM 1470 C C . THR B 1 4 ? -35.781 30.578 -83.25 1 33 4 THR B C 1
ATOM 1472 O O . THR B 1 4 ? -36.781 30.875 -82.562 1 33 4 THR B O 1
ATOM 1475 N N . LYS B 1 5 ? -35.375 29.25 -83.125 1 32.03 5 LYS B N 1
ATOM 1476 C CA . LYS B 1 5 ? -35.438 28.406 -81.938 1 32.03 5 LYS B CA 1
ATOM 1477 C C . LYS B 1 5 ? -34.812 29.078 -80.75 1 32.03 5 LYS B C 1
ATOM 1479 O O . LYS B 1 5 ? -33.688 29.625 -80.812 1 32.03 5 LYS B O 1
ATOM 1484 N N . ALA B 1 6 ? -35.625 29.484 -79.688 1 34.69 6 ALA B N 1
ATOM 1485 C CA . ALA B 1 6 ? -35.562 30.094 -78.375 1 34.69 6 ALA B CA 1
ATOM 1486 C C . ALA B 1 6 ? -34.688 29.297 -77.438 1 34.69 6 ALA B C 1
ATOM 1488 O O . ALA B 1 6 ? -35.031 28.188 -77 1 34.69 6 ALA B O 1
ATOM 1489 N N . SER B 1 7 ? -33.344 29.031 -77.875 1 31.41 7 SER B N 1
ATOM 1490 C CA . SER B 1 7 ? -32.5 28.156 -77.062 1 31.41 7 SER B CA 1
ATOM 1491 C C . SER B 1 7 ? -32.438 28.656 -75.562 1 31.41 7 SER B C 1
ATOM 1493 O O . SER B 1 7 ? -31.953 29.75 -75.312 1 31.41 7 SER B O 1
ATOM 1495 N N . MET B 1 8 ? -33.625 28.469 -74.812 1 34.12 8 MET B N 1
ATOM 1496 C CA . MET B 1 8 ? -33.781 28.797 -73.438 1 34.12 8 MET B CA 1
ATOM 1497 C C . MET B 1 8 ? -32.656 28.172 -72.562 1 34.12 8 MET B C 1
ATOM 1499 O O . MET B 1 8 ? -32.594 26.953 -72.438 1 34.12 8 MET B O 1
ATOM 1503 N N . GLY B 1 9 ? -31.359 28.453 -72.938 1 32.06 9 GLY B N 1
ATOM 1504 C CA . GLY B 1 9 ? -30.266 27.844 -72.188 1 32.06 9 GLY B CA 1
ATOM 1505 C C . GLY B 1 9 ? -30.406 28.016 -70.688 1 32.06 9 GLY B C 1
ATOM 1506 O O . GLY B 1 9 ? -30.641 29.125 -70.188 1 32.06 9 GLY B O 1
ATOM 1507 N N . ILE B 1 10 ? -31.078 26.969 -70 1 34.72 10 ILE B N 1
ATOM 1508 C CA . ILE B 1 10 ? -31.281 26.781 -68.562 1 34.72 10 ILE B CA 1
ATOM 1509 C C . ILE B 1 10 ? -29.953 26.906 -67.812 1 34.72 10 ILE B C 1
ATOM 1511 O O . ILE B 1 10 ? -29.016 26.141 -68.062 1 34.72 10 ILE B O 1
ATOM 1515 N N . ALA B 1 11 ? -29.422 28.141 -67.688 1 34.59 11 ALA B N 1
ATOM 1516 C CA . ALA B 1 11 ? -28.266 28.438 -66.812 1 34.59 11 ALA B CA 1
ATOM 1517 C C . ALA B 1 11 ? -28.422 27.812 -65.438 1 34.59 11 ALA B C 1
ATOM 1519 O O . ALA B 1 11 ? -29.281 28.234 -64.688 1 34.59 11 ALA B O 1
ATOM 1520 N N . LEU B 1 12 ? -28.531 26.406 -65.438 1 36.38 12 LEU B N 1
ATOM 1521 C CA . LEU B 1 12 ? -28.578 25.781 -64.125 1 36.38 12 LEU B CA 1
ATOM 1522 C C . LEU B 1 12 ? -27.422 26.281 -63.281 1 36.38 12 LEU B C 1
ATOM 1524 O O . LEU B 1 12 ? -26.266 26.266 -63.688 1 36.38 12 LEU B O 1
ATOM 1528 N N . PRO B 1 13 ? -27.703 27.281 -62.344 1 37.59 13 PRO B N 1
ATOM 1529 C CA . PRO B 1 13 ? -26.75 27.844 -61.375 1 37.59 13 PRO B CA 1
ATOM 1530 C C . PRO B 1 13 ? -25.953 26.766 -60.656 1 37.59 13 PRO B C 1
ATOM 1532 O O . PRO B 1 13 ? -26.469 25.672 -60.406 1 37.59 13 PRO B O 1
ATOM 1535 N N . LEU B 1 14 ? -24.656 26.703 -60.969 1 35.09 14 LEU B N 1
ATOM 1536 C CA . LEU B 1 14 ? -23.484 26.078 -60.375 1 35.09 14 LEU B CA 1
ATOM 1537 C C . LEU B 1 14 ? -23.531 26.172 -58.844 1 35.09 14 LEU B C 1
ATOM 1539 O O . LEU B 1 14 ? -22.875 27.047 -58.25 1 35.09 14 LEU B O 1
ATOM 1543 N N . TYR B 1 15 ? -24.781 26.438 -58.312 1 32.5 15 TYR B N 1
ATOM 1544 C CA . TYR B 1 15 ? -24.812 26.594 -56.844 1 32.5 15 TYR B CA 1
ATOM 1545 C C . TYR B 1 15 ? -24.281 25.328 -56.156 1 32.5 15 TYR B C 1
ATOM 1547 O O . TYR B 1 15 ? -24.312 25.234 -54.938 1 32.5 15 TYR B O 1
ATOM 1555 N N . THR B 1 16 ? -24.297 24.266 -56.969 1 31.34 16 THR B N 1
ATOM 1556 C CA . THR B 1 16 ? -24.266 23.078 -56.125 1 31.34 16 THR B CA 1
ATOM 1557 C C . THR B 1 16 ? -23.031 23.078 -55.219 1 31.34 16 THR B C 1
ATOM 1559 O O . THR B 1 16 ? -23.125 22.719 -54.031 1 31.34 16 THR B O 1
ATOM 1562 N N . LEU B 1 17 ? -21.875 23 -55.812 1 32.91 17 LEU B N 1
ATOM 1563 C CA . LEU B 1 17 ? -20.875 22.078 -55.281 1 32.91 17 LEU B CA 1
ATOM 1564 C C . LEU B 1 17 ? -20.156 22.703 -54.062 1 32.91 17 LEU B C 1
ATOM 1566 O O . LEU B 1 17 ? -19.25 22.094 -53.5 1 32.91 17 LEU B O 1
ATOM 1570 N N . ILE B 1 18 ? -20.25 23.984 -54 1 34.16 18 ILE B N 1
ATOM 1571 C CA . ILE B 1 18 ? -19.312 24.469 -52.969 1 34.16 18 ILE B CA 1
ATOM 1572 C C . ILE B 1 18 ? -19.703 23.938 -51.594 1 34.16 18 ILE B C 1
ATOM 1574 O O . ILE B 1 18 ? -20.531 24.516 -50.906 1 34.16 18 ILE B O 1
ATOM 1578 N N . LEU B 1 19 ? -20.578 22.969 -51.562 1 29.94 19 LEU B N 1
ATOM 1579 C CA . LEU B 1 19 ? -20.844 22.484 -50.219 1 29.94 19 LEU B CA 1
ATOM 1580 C C . LEU B 1 19 ? -19.547 22.375 -49.406 1 29.94 19 LEU B C 1
ATOM 1582 O O . LEU B 1 19 ? -18.516 21.969 -49.969 1 29.94 19 LEU B O 1
ATOM 1586 N N . PHE B 1 20 ? -19.656 22.875 -48.156 1 29.2 20 PHE B N 1
ATOM 1587 C CA . PHE B 1 20 ? -19.047 23.141 -46.844 1 29.2 20 PHE B CA 1
ATOM 1588 C C . PHE B 1 20 ? -18.297 21.922 -46.344 1 29.2 20 PHE B C 1
ATOM 1590 O O . PHE B 1 20 ? -18.906 20.922 -45.969 1 29.2 20 PHE B O 1
ATOM 1597 N N . LEU B 1 21 ? -17.328 21.453 -47.094 1 29.88 21 LEU B N 1
ATOM 1598 C CA . LEU B 1 21 ? -16.328 20.656 -46.406 1 29.88 21 LEU B CA 1
ATOM 1599 C C . LEU B 1 21 ? -15.961 21.281 -45.062 1 29.88 21 LEU B C 1
ATOM 1601 O O . LEU B 1 21 ? -15.195 22.25 -45 1 29.88 21 LEU B O 1
ATOM 1605 N N . LEU B 1 22 ? -16.906 21.75 -44.25 1 30.52 22 LEU B N 1
ATOM 1606 C CA . LEU B 1 22 ? -16.531 21.953 -42.875 1 30.52 22 LEU B CA 1
ATOM 1607 C C . LEU B 1 22 ? -15.695 20.797 -42.344 1 30.52 22 LEU B C 1
ATOM 1609 O O . LEU B 1 22 ? -16.219 19.688 -42.156 1 30.52 22 LEU B O 1
ATOM 1613 N N . SER B 1 23 ? -14.602 20.578 -42.938 1 29.03 23 SER B N 1
ATOM 1614 C CA . SER B 1 23 ? -13.586 19.797 -42.219 1 29.03 23 SER B CA 1
ATOM 1615 C C . SER B 1 23 ? -13.555 20.141 -40.75 1 29.03 23 SER B C 1
ATOM 1617 O O . SER B 1 23 ? -13.227 21.266 -40.375 1 29.03 23 SER B O 1
ATOM 1619 N N . ILE B 1 24 ? -14.484 19.656 -39.938 1 31.05 24 ILE B N 1
ATOM 1620 C CA . ILE B 1 24 ? -14.273 19.484 -38.5 1 31.05 24 ILE B CA 1
ATOM 1621 C C . ILE B 1 24 ? -12.828 19.062 -38.25 1 31.05 24 ILE B C 1
ATOM 1623 O O . ILE B 1 24 ? -12.438 17.938 -38.594 1 31.05 24 ILE B O 1
ATOM 1627 N N . SER B 1 25 ? -11.883 19.844 -38.594 1 29.59 25 SER B N 1
ATOM 1628 C CA . SER B 1 25 ? -10.617 19.641 -37.906 1 29.59 25 SER B CA 1
ATOM 1629 C C . SER B 1 25 ? -10.844 19.25 -36.438 1 29.59 25 SER B C 1
ATOM 1631 O O . SER B 1 25 ? -11.359 20.047 -35.656 1 29.59 25 SER B O 1
ATOM 1633 N N . PHE B 1 26 ? -11.25 18.031 -36.188 1 31.55 26 PHE B N 1
ATOM 1634 C CA . PHE B 1 26 ? -10.938 17.469 -34.875 1 31.55 26 PHE B CA 1
ATOM 1635 C C . PHE B 1 26 ? -9.617 18.031 -34.375 1 31.55 26 PHE B C 1
ATOM 1637 O O . PHE B 1 26 ? -8.547 17.641 -34.812 1 31.55 26 PHE B O 1
ATOM 1644 N N . ASN B 1 27 ? -9.547 19.312 -34.219 1 27.47 27 ASN B N 1
ATOM 1645 C CA . ASN B 1 27 ? -8.508 19.75 -33.312 1 27.47 27 ASN B CA 1
ATOM 1646 C C . ASN B 1 27 ? -8.258 18.734 -32.188 1 27.47 27 ASN B C 1
ATOM 1648 O O . ASN B 1 27 ? -9.18 18.391 -31.453 1 27.47 27 ASN B O 1
ATOM 1652 N N . HIS B 1 28 ? -7.484 17.766 -32.469 1 29.11 28 HIS B N 1
ATOM 1653 C CA . HIS B 1 28 ? -6.758 17.172 -31.328 1 29.11 28 HIS B CA 1
ATOM 1654 C C . HIS B 1 28 ? -6.473 18.219 -30.25 1 29.11 28 HIS B C 1
ATOM 1656 O O . HIS B 1 28 ? -5.484 18.953 -30.344 1 29.11 28 HIS B O 1
ATOM 1662 N N . VAL B 1 29 ? -7.449 18.938 -29.875 1 30.8 29 VAL B N 1
ATOM 1663 C CA . VAL B 1 29 ? -7.18 19.578 -28.594 1 30.8 29 VAL B CA 1
ATOM 1664 C C . VAL B 1 29 ? -6.344 18.656 -27.719 1 30.8 29 VAL B C 1
ATOM 1666 O O . VAL B 1 29 ? -6.781 17.562 -27.359 1 30.8 29 VAL B O 1
ATOM 1669 N N . GLY B 1 30 ? -5.102 18.672 -27.875 1 29.7 30 GLY B N 1
ATOM 1670 C CA . GLY B 1 30 ? -4.238 18.109 -26.844 1 29.7 30 GLY B CA 1
ATOM 1671 C C . GLY B 1 30 ? -4.844 18.141 -25.453 1 29.7 30 GLY B C 1
ATOM 1672 O O . GLY B 1 30 ? -5.461 19.141 -25.078 1 29.7 30 GLY B O 1
ATOM 1673 N N . HIS B 1 31 ? -5.484 17.203 -25.078 1 31.66 31 HIS B N 1
ATOM 1674 C CA . HIS B 1 31 ? -5.629 17.141 -23.625 1 31.66 31 HIS B CA 1
ATOM 1675 C C . HIS B 1 31 ? -4.516 17.938 -22.938 1 31.66 31 HIS B C 1
ATOM 1677 O O . HIS B 1 31 ? -3.369 17.484 -22.906 1 31.66 31 HIS B O 1
ATOM 1683 N N . ARG B 1 32 ? -4.473 19.188 -23.156 1 32.53 32 ARG B N 1
ATOM 1684 C CA . ARG B 1 32 ? -3.654 19.922 -22.203 1 32.53 32 ARG B CA 1
ATOM 1685 C C . ARG B 1 32 ? -3.723 19.297 -20.812 1 32.53 32 ARG B C 1
ATOM 1687 O O . ARG B 1 32 ? -4.797 19.203 -20.219 1 32.53 32 ARG B O 1
ATOM 1694 N N . ASN B 1 33 ? -2.994 18.328 -20.531 1 34.12 33 ASN B N 1
ATOM 1695 C CA . ASN B 1 33 ? -2.699 17.969 -19.156 1 34.12 33 ASN B CA 1
ATOM 1696 C C . ASN B 1 33 ? -2.604 19.203 -18.25 1 34.12 33 ASN B C 1
ATOM 1698 O O . ASN B 1 33 ? -1.536 19.797 -18.141 1 34.12 33 ASN B O 1
ATOM 1702 N N . LEU B 1 34 ? -3.426 20.109 -18.297 1 33.78 34 LEU B N 1
ATOM 1703 C CA . LEU B 1 34 ? -3.508 21.078 -17.203 1 33.78 34 LEU B CA 1
ATOM 1704 C C . LEU B 1 34 ? -3.256 20.422 -15.859 1 33.78 34 LEU B C 1
ATOM 1706 O O . LEU B 1 34 ? -4.168 19.844 -15.266 1 33.78 34 LEU B O 1
ATOM 1710 N N . VAL B 1 35 ? -2.094 19.922 -15.703 1 43.94 35 VAL B N 1
ATOM 1711 C CA . VAL B 1 35 ? -1.672 19.656 -14.328 1 43.94 35 VAL B CA 1
ATOM 1712 C C . VAL B 1 35 ? -2.098 20.812 -13.43 1 43.94 35 VAL B C 1
ATOM 1714 O O . VAL B 1 35 ? -1.655 21.953 -13.617 1 43.94 35 VAL B O 1
ATOM 1717 N N . SER B 1 36 ? -3.295 20.875 -12.883 1 51.34 36 SER B N 1
ATOM 1718 C CA . SER B 1 36 ? -3.74 21.906 -11.961 1 51.34 36 SER B CA 1
ATOM 1719 C C . SER B 1 36 ? -2.641 22.281 -10.977 1 51.34 36 SER B C 1
ATOM 1721 O O . SER B 1 36 ? -1.727 21.484 -10.727 1 51.34 36 SER B O 1
ATOM 1723 N N . ALA B 1 37 ? -2.363 23.562 -10.773 1 49.78 37 ALA B N 1
ATOM 1724 C CA . ALA B 1 37 ? -1.456 24.078 -9.75 1 49.78 37 ALA B CA 1
ATOM 1725 C C . ALA B 1 37 ? -1.315 23.094 -8.594 1 49.78 37 ALA B C 1
ATOM 1727 O O . ALA B 1 37 ? -0.216 22.891 -8.07 1 49.78 37 ALA B O 1
ATOM 1728 N N . ASP B 1 38 ? -2.41 22.344 -8.516 1 74.12 38 ASP B N 1
ATOM 1729 C CA . ASP B 1 38 ? -2.438 21.391 -7.41 1 74.12 38 ASP B CA 1
ATOM 1730 C C . ASP B 1 38 ? -1.645 20.141 -7.746 1 74.12 38 ASP B C 1
ATOM 1732 O O . ASP B 1 38 ? -0.862 19.656 -6.926 1 74.12 38 ASP B O 1
ATOM 1736 N N . GLU B 1 39 ? -1.539 19.875 -9.07 1 85.75 39 GLU B N 1
ATOM 1737 C CA . GLU B 1 39 ? -0.799 18.672 -9.469 1 85.75 39 GLU B CA 1
ATOM 1738 C C . GLU B 1 39 ? 0.704 18.938 -9.492 1 85.75 39 GLU B C 1
ATOM 1740 O O . GLU B 1 39 ? 1.493 18.094 -9.062 1 85.75 39 GLU B O 1
ATOM 1745 N N . ALA B 1 40 ? 1.039 20.109 -9.859 1 89.38 40 ALA B N 1
ATOM 1746 C CA . ALA B 1 40 ? 2.451 20.484 -9.914 1 89.38 40 ALA B CA 1
ATOM 1747 C C . ALA B 1 40 ? 3.055 20.562 -8.516 1 89.38 40 ALA B C 1
ATOM 1749 O O . ALA B 1 40 ? 4.203 20.156 -8.305 1 89.38 40 ALA B O 1
ATOM 1750 N N . LEU B 1 41 ? 2.275 21.125 -7.707 1 92.56 41 LEU B N 1
ATOM 1751 C CA . LEU B 1 41 ? 2.764 21.234 -6.336 1 92.56 41 LEU B CA 1
ATOM 1752 C C . LEU B 1 41 ? 2.965 19.859 -5.715 1 92.56 41 LEU B C 1
ATOM 1754 O O . LEU B 1 41 ? 3.969 19.625 -5.043 1 92.56 41 LEU B O 1
ATOM 1758 N N . ILE B 1 42 ? 2.037 19 -5.93 1 94.62 42 ILE B N 1
ATOM 1759 C CA . ILE B 1 42 ? 2.135 17.641 -5.418 1 94.62 42 ILE B CA 1
ATOM 1760 C C . ILE B 1 42 ? 3.389 16.969 -5.973 1 94.62 42 ILE B C 1
ATOM 1762 O O . ILE B 1 42 ? 4.16 16.359 -5.227 1 94.62 42 ILE B O 1
ATOM 1766 N N . GLN B 1 43 ? 3.598 17.125 -7.242 1 93.56 43 GLN B N 1
ATOM 1767 C CA . GLN B 1 43 ? 4.758 16.516 -7.891 1 93.56 43 GLN B CA 1
ATOM 1768 C C . GLN B 1 43 ? 6.059 17.094 -7.332 1 93.56 43 GLN B C 1
ATOM 1770 O O . GLN B 1 43 ? 7 16.344 -7.047 1 93.56 43 GLN B O 1
ATOM 1775 N N . SER B 1 44 ? 6.051 18.312 -7.137 1 93.12 44 SER B N 1
ATOM 1776 C CA . SER B 1 44 ? 7.266 18.969 -6.66 1 93.12 44 SER B CA 1
ATOM 1777 C C . SER B 1 44 ? 7.602 18.547 -5.234 1 93.12 44 SER B C 1
ATOM 1779 O O . SER B 1 44 ? 8.766 18.281 -4.922 1 93.12 44 SER B O 1
ATOM 1781 N N . GLU B 1 45 ? 6.57 18.484 -4.457 1 94.06 45 GLU B N 1
ATOM 1782 C CA . GLU B 1 45 ? 6.797 18.125 -3.059 1 94.06 45 GLU B CA 1
ATOM 1783 C C . GLU B 1 45 ? 7.176 16.656 -2.912 1 94.06 45 GLU B C 1
ATOM 1785 O O . GLU B 1 45 ? 8 16.312 -2.07 1 94.06 45 GLU B O 1
ATOM 1790 N N . CYS B 1 46 ? 6.656 15.82 -3.742 1 95.94 46 CYS B N 1
ATOM 1791 C CA . CYS B 1 46 ? 6.879 14.383 -3.629 1 95.94 46 CYS B CA 1
ATOM 1792 C C . CYS B 1 46 ? 8.109 13.961 -4.414 1 95.94 46 CYS B C 1
ATOM 1794 O O . CYS B 1 46 ? 8.641 12.867 -4.207 1 95.94 46 CYS B O 1
ATOM 1796 N N . HIS B 1 47 ? 8.594 14.75 -5.211 1 91.5 47 HIS B N 1
ATOM 1797 C CA . HIS B 1 47 ? 9.648 14.406 -6.16 1 91.5 47 HIS B CA 1
ATOM 1798 C C . HIS B 1 47 ? 10.938 14.031 -5.441 1 91.5 47 HIS B C 1
ATOM 1800 O O . HIS B 1 47 ? 11.727 13.227 -5.941 1 91.5 47 HIS B O 1
ATOM 1806 N N . ASN B 1 48 ? 11.078 14.57 -4.359 1 84.25 48 ASN B N 1
ATOM 1807 C CA . ASN B 1 48 ? 12.352 14.359 -3.682 1 84.25 48 ASN B CA 1
ATOM 1808 C C . ASN B 1 48 ? 12.336 13.102 -2.822 1 84.25 48 ASN B C 1
ATOM 1810 O O . ASN B 1 48 ? 13.359 12.711 -2.262 1 84.25 48 ASN B O 1
ATOM 1814 N N . ALA B 1 49 ? 11.242 12.484 -2.732 1 88.56 49 ALA B N 1
ATOM 1815 C CA . ALA B 1 49 ? 11.18 11.203 -2.033 1 88.56 49 ALA B CA 1
ATOM 1816 C C . ALA B 1 49 ? 11.891 10.109 -2.826 1 88.56 49 ALA B C 1
ATOM 1818 O O . ALA B 1 49 ? 12.023 10.211 -4.047 1 88.56 49 ALA B O 1
ATOM 1819 N N . ASP B 1 50 ? 12.383 9.172 -2.104 1 85.88 50 ASP B N 1
ATOM 1820 C CA . ASP B 1 50 ? 13.031 8.039 -2.76 1 85.88 50 ASP B CA 1
ATOM 1821 C C . ASP B 1 50 ? 12.078 7.355 -3.734 1 85.88 50 ASP B C 1
ATOM 1823 O O . ASP B 1 50 ? 12.5 6.867 -4.785 1 85.88 50 ASP B O 1
ATOM 1827 N N . ASN B 1 51 ? 10.898 7.367 -3.359 1 89.38 51 ASN B N 1
ATOM 1828 C CA . ASN B 1 51 ? 9.836 6.836 -4.211 1 89.38 51 ASN B CA 1
ATOM 1829 C C . ASN B 1 51 ? 8.664 7.805 -4.312 1 89.38 51 ASN B C 1
ATOM 1831 O O . ASN B 1 51 ? 7.652 7.633 -3.623 1 89.38 51 ASN B O 1
ATOM 1835 N N . PRO B 1 52 ? 8.695 8.625 -5.297 1 93.31 52 PRO B N 1
ATOM 1836 C CA . PRO B 1 52 ? 7.676 9.672 -5.406 1 93.31 52 PRO B CA 1
ATOM 1837 C C . PRO B 1 52 ? 6.277 9.109 -5.648 1 93.31 52 PRO B C 1
ATOM 1839 O O . PRO B 1 52 ? 5.285 9.695 -5.207 1 93.31 52 PRO B O 1
ATOM 1842 N N . ALA B 1 53 ? 6.25 7.98 -6.285 1 92.38 53 ALA B N 1
ATOM 1843 C CA . ALA B 1 53 ? 4.961 7.418 -6.664 1 92.38 53 ALA B CA 1
ATOM 1844 C C . ALA B 1 53 ? 4.117 7.098 -5.43 1 92.38 53 ALA B C 1
ATOM 1846 O O . ALA B 1 53 ? 2.898 7.285 -5.438 1 92.38 53 ALA B O 1
ATOM 1847 N N . THR B 1 54 ? 4.766 6.598 -4.371 1 96.25 54 THR B N 1
ATOM 1848 C CA . THR B 1 54 ? 4.051 6.266 -3.143 1 96.25 54 THR B CA 1
ATOM 1849 C C . THR B 1 54 ? 3.488 7.523 -2.488 1 96.25 54 THR B C 1
ATOM 1851 O O . THR B 1 54 ? 2.355 7.523 -2 1 96.25 54 THR B O 1
ATOM 1854 N N . CYS B 1 55 ? 4.301 8.523 -2.52 1 97.19 55 CYS B N 1
ATOM 1855 C CA . CYS B 1 55 ? 3.879 9.812 -1.982 1 97.19 55 CYS B CA 1
ATOM 1856 C C . CYS B 1 55 ? 2.723 10.391 -2.791 1 97.19 55 CYS B C 1
ATOM 1858 O O . CYS B 1 55 ? 1.716 10.82 -2.223 1 97.19 55 CYS B O 1
ATOM 1860 N N . ILE B 1 56 ? 2.834 10.391 -4.07 1 96.31 56 ILE B N 1
ATOM 1861 C CA . ILE B 1 56 ? 1.808 10.93 -4.961 1 96.31 56 ILE B CA 1
ATOM 1862 C C . ILE B 1 56 ? 0.507 10.148 -4.773 1 96.31 56 ILE B C 1
ATOM 1864 O O . ILE B 1 56 ? -0.569 10.742 -4.676 1 96.31 56 ILE B O 1
ATOM 1868 N N . ARG B 1 57 ? 0.604 8.859 -4.699 1 95.88 57 ARG B N 1
ATOM 1869 C CA . ARG B 1 57 ? -0.572 8.016 -4.48 1 95.88 57 ARG B CA 1
ATOM 1870 C C . ARG B 1 57 ? -1.283 8.398 -3.186 1 95.88 57 ARG B C 1
ATOM 1872 O O . ARG B 1 57 ? -2.512 8.492 -3.15 1 95.88 57 ARG B O 1
ATOM 1879 N N . CYS B 1 58 ? -0.501 8.578 -2.17 1 97.38 58 CYS B N 1
ATOM 1880 C CA . CYS B 1 58 ? -1.06 8.945 -0.874 1 97.38 58 CYS B CA 1
ATOM 1881 C C . CYS B 1 58 ? -1.823 10.258 -0.963 1 97.38 58 CYS B C 1
ATOM 1883 O O . CYS B 1 58 ? -2.982 10.336 -0.552 1 97.38 58 CYS B O 1
ATOM 1885 N N . VAL B 1 59 ? -1.225 11.25 -1.534 1 97.44 59 VAL B N 1
ATOM 1886 C CA . VAL B 1 59 ? -1.818 12.586 -1.58 1 97.44 59 VAL B CA 1
ATOM 1887 C C . VAL B 1 59 ? -3.051 12.57 -2.48 1 97.44 59 VAL B C 1
ATOM 1889 O O . VAL B 1 59 ? -4.078 13.164 -2.145 1 97.44 59 VAL B O 1
ATOM 1892 N N . LYS B 1 60 ? -3 11.859 -3.516 1 94.56 60 LYS B N 1
ATOM 1893 C CA . LYS B 1 60 ? -4.098 11.836 -4.477 1 94.56 60 LYS B CA 1
ATOM 1894 C C . LYS B 1 60 ? -5.262 10.992 -3.961 1 94.56 60 LYS B C 1
ATOM 1896 O O . LYS B 1 60 ? -6.379 11.086 -4.473 1 94.56 60 LYS B O 1
ATOM 1901 N N . SER B 1 61 ? -5 10.203 -3.004 1 95 61 SER B N 1
ATOM 1902 C CA . SER B 1 61 ? -6.051 9.359 -2.438 1 95 61 SER B CA 1
ATOM 1903 C C . SER B 1 61 ? -6.887 10.125 -1.421 1 95 61 SER B C 1
ATOM 1905 O O . SER B 1 61 ? -7.961 9.672 -1.023 1 95 61 SER B O 1
ATOM 1907 N N . ASP B 1 62 ? -6.379 11.188 -0.934 1 94.75 62 ASP B N 1
ATOM 1908 C CA . ASP B 1 62 ? -7.051 12.039 0.044 1 94.75 62 ASP B CA 1
ATOM 1909 C C . ASP B 1 62 ? -7.738 13.219 -0.636 1 94.75 62 ASP B C 1
ATOM 1911 O O . ASP B 1 62 ? -7.098 13.992 -1.349 1 94.75 62 ASP B O 1
ATOM 1915 N N . PRO B 1 63 ? -9.039 13.43 -0.372 1 91.75 63 PRO B N 1
ATOM 1916 C CA . PRO B 1 63 ? -9.742 14.531 -1.025 1 91.75 63 PRO B CA 1
ATOM 1917 C C . PRO B 1 63 ? -9.117 15.891 -0.723 1 91.75 63 PRO B C 1
ATOM 1919 O O . PRO B 1 63 ? -9.227 16.828 -1.526 1 91.75 63 PRO B O 1
ATOM 1922 N N . ARG B 1 64 ? -8.508 16.031 0.314 1 93.06 64 ARG B N 1
ATOM 1923 C CA . ARG B 1 64 ? -7.855 17.297 0.671 1 93.06 64 ARG B CA 1
ATOM 1924 C C . ARG B 1 64 ? -6.688 17.594 -0.263 1 93.06 64 ARG B C 1
ATOM 1926 O O . ARG B 1 64 ? -6.215 18.719 -0.333 1 93.06 64 ARG B O 1
ATOM 1933 N N . GLY B 1 65 ? -6.203 16.5 -0.978 1 94.06 65 GLY B N 1
ATOM 1934 C CA . GLY B 1 65 ? -5.047 16.625 -1.852 1 94.06 65 GLY B CA 1
ATOM 1935 C C . GLY B 1 65 ? -5.281 17.562 -3.02 1 94.06 65 GLY B C 1
ATOM 1936 O O . GLY B 1 65 ? -4.34 18.172 -3.535 1 94.06 65 GLY B O 1
ATOM 1937 N N . GLU B 1 66 ? -6.457 17.766 -3.395 1 89.5 66 GLU B N 1
ATOM 1938 C CA . GLU B 1 66 ? -6.789 18.547 -4.578 1 89.5 66 GLU B CA 1
ATOM 1939 C C . GLU B 1 66 ? -6.453 20.016 -4.375 1 89.5 66 GLU B C 1
ATOM 1941 O O . GLU B 1 66 ? -6.121 20.719 -5.332 1 89.5 66 GLU B O 1
ATOM 1946 N N . SER B 1 67 ? -6.461 20.484 -3.141 1 90.69 67 SER B N 1
ATOM 1947 C CA . SER B 1 67 ? -6.238 21.906 -2.885 1 90.69 67 SER B CA 1
ATOM 1948 C C . SER B 1 67 ? -5.195 22.109 -1.789 1 90.69 67 SER B C 1
ATOM 1950 O O . SER B 1 67 ? -5.129 23.188 -1.184 1 90.69 67 SER B O 1
ATOM 1952 N N . ALA B 1 68 ? -4.441 21.109 -1.592 1 94.12 68 ALA B N 1
ATOM 1953 C CA . ALA B 1 68 ? -3.5 21.172 -0.478 1 94.12 68 ALA B CA 1
ATOM 1954 C C . ALA B 1 68 ? -2.307 22.062 -0.827 1 94.12 68 ALA B C 1
ATOM 1956 O O . ALA B 1 68 ? -1.807 22.031 -1.953 1 94.12 68 ALA B O 1
ATOM 1957 N N . ASP B 1 69 ? -1.941 22.906 0.105 1 93.56 69 ASP B N 1
ATOM 1958 C CA . ASP B 1 69 ? -0.649 23.578 -0 1 93.56 69 ASP B CA 1
ATOM 1959 C C . ASP B 1 69 ? 0.475 22.688 0.531 1 93.56 69 ASP B C 1
ATOM 1961 O O . ASP B 1 69 ? 0.277 21.484 0.75 1 93.56 69 ASP B O 1
ATOM 1965 N N . LYS B 1 70 ? 1.619 23.266 0.704 1 93.38 70 LYS B N 1
ATOM 1966 C CA . LYS B 1 70 ? 2.789 22.469 1.085 1 93.38 70 LYS B CA 1
ATOM 1967 C C . LYS B 1 70 ? 2.584 21.812 2.441 1 93.38 70 LYS B C 1
ATOM 1969 O O . LYS B 1 70 ? 2.871 20.609 2.604 1 93.38 70 LYS B O 1
ATOM 1974 N N . VAL B 1 71 ? 2.145 22.562 3.424 1 95.69 71 VAL B N 1
ATOM 1975 C CA . VAL B 1 71 ? 1.896 22.016 4.758 1 95.69 71 VAL B CA 1
ATOM 1976 C C . VAL B 1 71 ? 0.77 20.984 4.695 1 95.69 71 VAL B C 1
ATOM 1978 O O . VAL B 1 71 ? 0.825 19.969 5.375 1 95.69 71 VAL B O 1
ATOM 1981 N N . GLY B 1 72 ? -0.218 21.312 3.875 1 96.44 72 GLY B N 1
ATOM 1982 C CA . GLY B 1 72 ? -1.312 20.375 3.668 1 96.44 72 GLY B CA 1
ATOM 1983 C C . GLY B 1 72 ? -0.861 19.047 3.102 1 96.44 72 GLY B C 1
ATOM 1984 O O . GLY B 1 72 ? -1.326 17.984 3.537 1 96.44 72 GLY B O 1
ATOM 1985 N N . ILE B 1 73 ? 0.039 19.062 2.176 1 97.31 73 ILE B N 1
ATOM 1986 C CA . ILE B 1 73 ? 0.57 17.844 1.574 1 97.31 73 ILE B CA 1
ATOM 1987 C C . ILE B 1 73 ? 1.312 17.031 2.631 1 97.31 73 ILE B C 1
ATOM 1989 O O . ILE B 1 73 ? 1.096 15.82 2.756 1 97.31 73 ILE B O 1
ATOM 1993 N N . ALA B 1 74 ? 2.143 17.672 3.424 1 97.75 74 ALA B N 1
ATOM 1994 C CA . ALA B 1 74 ? 2.855 16.984 4.496 1 97.75 74 ALA B CA 1
ATOM 1995 C C . ALA B 1 74 ? 1.88 16.359 5.492 1 97.75 74 ALA B C 1
ATOM 1997 O O . ALA B 1 74 ? 2.086 15.242 5.957 1 97.75 74 ALA B O 1
ATOM 1998 N N . THR B 1 75 ? 0.815 17.078 5.777 1 98.31 75 THR B N 1
ATOM 1999 C CA . THR B 1 75 ? -0.192 16.609 6.723 1 98.31 75 THR B CA 1
ATOM 2000 C C . THR B 1 75 ? -0.903 15.375 6.188 1 98.31 75 THR B C 1
ATOM 2002 O O . THR B 1 75 ? -1.2 14.445 6.941 1 98.31 75 THR B O 1
ATOM 2005 N N . ILE B 1 76 ? -1.179 15.391 4.918 1 98 76 ILE B N 1
ATOM 2006 C CA . ILE B 1 76 ? -1.833 14.242 4.297 1 98 76 ILE B CA 1
ATOM 2007 C C . ILE B 1 76 ? -0.914 13.023 4.367 1 98 76 ILE B C 1
ATOM 2009 O O . ILE B 1 76 ? -1.358 11.922 4.691 1 98 76 ILE B O 1
ATOM 2013 N N . VAL B 1 77 ? 0.387 13.195 4.078 1 98.44 77 VAL B N 1
ATOM 2014 C CA . VAL B 1 77 ? 1.334 12.086 4.137 1 98.44 77 VAL B CA 1
ATOM 2015 C C . VAL B 1 77 ? 1.413 11.547 5.562 1 98.44 77 VAL B C 1
ATOM 2017 O O . VAL B 1 77 ? 1.437 10.328 5.773 1 98.44 77 VAL B O 1
ATOM 2020 N N . LEU B 1 78 ? 1.4 12.422 6.559 1 98.81 78 LEU B N 1
ATOM 2021 C CA . LEU B 1 78 ? 1.4 11.992 7.953 1 98.81 78 LEU B CA 1
ATOM 2022 C C . LEU B 1 78 ? 0.119 11.234 8.289 1 98.81 78 LEU B C 1
ATOM 2024 O O . LEU B 1 78 ? 0.149 10.258 9.039 1 98.81 78 LEU B O 1
ATOM 2028 N N . SER B 1 79 ? -0.954 11.672 7.723 1 98.5 79 SER B N 1
ATOM 2029 C CA . SER B 1 79 ? -2.215 10.969 7.938 1 98.5 79 SER B CA 1
ATOM 2030 C C . SER B 1 79 ? -2.16 9.555 7.379 1 98.5 79 SER B C 1
ATOM 2032 O O . SER B 1 79 ? -2.689 8.617 7.984 1 98.5 79 SER B O 1
ATOM 2034 N N . CYS B 1 80 ? -1.599 9.375 6.223 1 98.44 80 CYS B N 1
ATOM 2035 C CA . CYS B 1 80 ? -1.41 8.047 5.656 1 98.44 80 CYS B CA 1
ATOM 2036 C C . CYS B 1 80 ? -0.575 7.172 6.586 1 98.44 80 CYS B C 1
ATOM 2038 O O . CYS B 1 80 ? -0.884 5.996 6.781 1 98.44 80 CYS B O 1
ATOM 2040 N N . LEU B 1 81 ? 0.457 7.766 7.16 1 98.81 81 LEU B N 1
ATOM 2041 C CA . LEU B 1 81 ? 1.34 7.035 8.062 1 98.81 81 LEU B CA 1
ATOM 2042 C C . LEU B 1 81 ? 0.6 6.621 9.328 1 98.81 81 LEU B C 1
ATOM 2044 O O . LEU B 1 81 ? 0.773 5.504 9.82 1 98.81 81 LEU B O 1
ATOM 2048 N N . ILE B 1 82 ? -0.19 7.531 9.844 1 98.81 82 ILE B N 1
ATOM 2049 C CA . ILE B 1 82 ? -0.958 7.238 11.047 1 98.81 82 ILE B CA 1
ATOM 2050 C C . ILE B 1 82 ? -1.881 6.047 10.797 1 98.81 82 ILE B C 1
ATOM 2052 O O . ILE B 1 82 ? -1.931 5.109 11.594 1 98.81 82 ILE B O 1
ATOM 2056 N N . HIS B 1 83 ? -2.535 6.09 9.688 1 97.44 83 HIS B N 1
ATOM 2057 C CA . HIS B 1 83 ? -3.426 4.992 9.336 1 97.44 83 HIS B CA 1
ATOM 2058 C C . HIS B 1 83 ? -2.652 3.689 9.164 1 97.44 83 HIS B C 1
ATOM 2060 O O . HIS B 1 83 ? -3.09 2.635 9.633 1 97.44 83 HIS B O 1
ATOM 2066 N N . SER B 1 84 ? -1.554 3.754 8.469 1 98 84 SER B N 1
ATOM 2067 C CA . SER B 1 84 ? -0.735 2.566 8.25 1 98 84 SER B CA 1
ATOM 2068 C C . SER B 1 84 ? -0.27 1.967 9.57 1 98 84 SER B C 1
ATOM 2070 O O . SER B 1 84 ? -0.251 0.745 9.734 1 98 84 SER B O 1
ATOM 2072 N N . ALA B 1 85 ? 0.161 2.855 10.5 1 98.69 85 ALA B N 1
ATOM 2073 C CA . ALA B 1 85 ? 0.591 2.379 11.812 1 98.69 85 ALA B CA 1
ATOM 2074 C C . ALA B 1 85 ? -0.552 1.681 12.547 1 98.69 85 ALA B C 1
ATOM 2076 O O . ALA B 1 85 ? -0.341 0.668 13.219 1 98.69 85 ALA B O 1
ATOM 2077 N N . GLU B 1 86 ? -1.735 2.217 12.453 1 97.81 86 GLU B N 1
ATOM 2078 C CA . GLU B 1 86 ? -2.914 1.607 13.062 1 97.81 86 GLU B CA 1
ATOM 2079 C C . GLU B 1 86 ? -3.156 0.206 12.508 1 97.81 86 GLU B C 1
ATOM 2081 O O . GLU B 1 86 ? -3.389 -0.735 13.273 1 97.81 86 GLU B O 1
ATOM 2086 N N . VAL B 1 87 ? -3.113 0.098 11.219 1 96.06 87 VAL B N 1
ATOM 2087 C CA . VAL B 1 87 ? -3.363 -1.176 10.555 1 96.06 87 VAL B CA 1
ATOM 2088 C C . VAL B 1 87 ? -2.291 -2.188 10.953 1 96.06 87 VAL B C 1
ATOM 2090 O O . VAL B 1 87 ? -2.6 -3.35 11.234 1 96.06 87 VAL B O 1
ATOM 2093 N N . GLN B 1 88 ? -1.052 -1.757 10.969 1 97.75 88 GLN B N 1
ATOM 2094 C CA . GLN B 1 88 ? 0.032 -2.662 11.336 1 97.75 88 GLN B CA 1
ATOM 2095 C C . GLN B 1 88 ? -0.119 -3.15 12.773 1 97.75 88 GLN B C 1
ATOM 2097 O O . GLN B 1 88 ? 0.129 -4.32 13.062 1 97.75 88 GLN B O 1
ATOM 2102 N N . SER B 1 89 ? -0.473 -2.238 13.656 1 98.25 89 SER B N 1
ATOM 2103 C CA . SER B 1 89 ? -0.713 -2.633 15.039 1 98.25 89 SER B CA 1
ATOM 2104 C C . SER B 1 89 ? -1.79 -3.709 15.125 1 98.25 89 SER B C 1
ATOM 2106 O O . SER B 1 89 ? -1.606 -4.723 15.805 1 98.25 89 SER B O 1
ATOM 2108 N N . ALA B 1 90 ? -2.861 -3.51 14.43 1 96.06 90 ALA B N 1
ATOM 2109 C CA . ALA B 1 90 ? -3.969 -4.461 14.43 1 96.06 90 ALA B CA 1
ATOM 2110 C C . ALA B 1 90 ? -3.543 -5.797 13.828 1 96.06 90 ALA B C 1
ATOM 2112 O O . ALA B 1 90 ? -3.918 -6.859 14.328 1 96.06 90 ALA B O 1
ATOM 2113 N N . ASN B 1 91 ? -2.795 -5.758 12.742 1 95.38 91 ASN B N 1
ATOM 2114 C CA . ASN B 1 91 ? -2.311 -6.973 12.102 1 95.38 91 ASN B CA 1
ATOM 2115 C C . ASN B 1 91 ? -1.464 -7.812 13.055 1 95.38 91 ASN B C 1
ATOM 2117 O O . ASN B 1 91 ? -1.575 -9.039 13.07 1 95.38 91 ASN B O 1
ATOM 2121 N N . MET B 1 92 ? -0.601 -7.125 13.805 1 97.75 92 MET B N 1
ATOM 2122 C CA . MET B 1 92 ? 0.26 -7.836 14.75 1 97.75 92 MET B CA 1
ATOM 2123 C C . MET B 1 92 ? -0.567 -8.547 15.812 1 97.75 92 MET B C 1
ATOM 2125 O O . MET B 1 92 ? -0.277 -9.688 16.172 1 97.75 92 MET B O 1
ATOM 2129 N N . ILE B 1 93 ? -1.561 -7.871 16.281 1 97.5 93 ILE B N 1
ATOM 2130 C CA . ILE B 1 93 ? -2.451 -8.461 17.266 1 97.5 93 ILE B CA 1
ATOM 2131 C C . ILE B 1 93 ? -3.168 -9.672 16.672 1 97.5 93 ILE B C 1
ATOM 2133 O O . ILE B 1 93 ? -3.27 -10.719 17.312 1 97.5 93 ILE B O 1
ATOM 2137 N N . ASP B 1 94 ? -3.613 -9.578 15.461 1 94.69 94 ASP B N 1
ATOM 2138 C CA . ASP B 1 94 ? -4.324 -10.664 14.797 1 94.69 94 ASP B CA 1
ATOM 2139 C C . ASP B 1 94 ? -3.424 -11.891 14.625 1 94.69 94 ASP B C 1
ATOM 2141 O O . ASP B 1 94 ? -3.889 -13.023 14.727 1 94.69 94 ASP B O 1
ATOM 2145 N N . LEU B 1 95 ? -2.184 -11.656 14.367 1 95.06 95 LEU B N 1
ATOM 2146 C CA . LEU B 1 95 ? -1.237 -12.742 14.141 1 95.06 95 LEU B CA 1
ATOM 2147 C C . LEU B 1 95 ? -1.024 -13.547 15.422 1 95.06 95 LEU B C 1
ATOM 2149 O O . LEU B 1 95 ? -0.647 -14.719 15.359 1 95.06 95 LEU B O 1
ATOM 2153 N N . THR B 1 96 ? -1.227 -12.93 16.562 1 96.06 96 THR B N 1
ATOM 2154 C CA . THR B 1 96 ? -1.011 -13.633 17.812 1 96.06 96 THR B CA 1
ATOM 2155 C C . THR B 1 96 ? -2.047 -14.734 18 1 96.06 96 THR B C 1
ATOM 2157 O O . THR B 1 96 ? -1.89 -15.602 18.875 1 96.06 96 THR B O 1
ATOM 2160 N N . LYS B 1 97 ? -3.121 -14.719 17.203 1 95 97 LYS B N 1
ATOM 2161 C CA . LYS B 1 97 ? -4.172 -15.727 17.312 1 95 97 LYS B CA 1
ATOM 2162 C C . LYS B 1 97 ? -3.719 -17.062 16.719 1 95 97 LYS B C 1
ATOM 2164 O O . LYS B 1 97 ? -4.328 -18.094 16.984 1 95 97 LYS B O 1
ATOM 2169 N N . TYR B 1 98 ? -2.748 -17.016 15.922 1 92.94 98 TYR B N 1
ATOM 2170 C CA . TYR B 1 98 ? -2.223 -18.234 15.336 1 92.94 98 TYR B CA 1
ATOM 2171 C C . TYR B 1 98 ? -1.363 -19 16.344 1 92.94 98 TYR B C 1
ATOM 2173 O O . TYR B 1 98 ? -1.012 -18.469 17.391 1 92.94 98 TYR B O 1
ATOM 2181 N N . ASP B 1 99 ? -1.083 -20.281 15.984 1 91.69 99 ASP B N 1
ATOM 2182 C CA . ASP B 1 99 ? -0.376 -21.156 16.922 1 91.69 99 ASP B CA 1
ATOM 2183 C C . ASP B 1 99 ? 1.136 -20.953 16.812 1 91.69 99 ASP B C 1
ATOM 2185 O O . ASP B 1 99 ? 1.848 -21.859 16.359 1 91.69 99 ASP B O 1
ATOM 2189 N N . PHE B 1 100 ? 1.654 -19.938 17.375 1 93.5 100 PHE B N 1
ATOM 2190 C CA . PHE B 1 100 ? 3.08 -19.656 17.469 1 93.5 100 PHE B CA 1
ATOM 2191 C C . PHE B 1 100 ? 3.609 -19.953 18.859 1 93.5 100 PHE B C 1
ATOM 2193 O O . PHE B 1 100 ? 2.834 -20.047 19.812 1 93.5 100 PHE B O 1
ATOM 2200 N N . GLU B 1 101 ? 4.867 -20.109 18.906 1 95.31 101 GLU B N 1
ATOM 2201 C CA . GLU B 1 101 ? 5.527 -20.219 20.203 1 95.31 101 GLU B CA 1
ATOM 2202 C C . GLU B 1 101 ? 5.344 -18.938 21.016 1 95.31 101 GLU B C 1
ATOM 2204 O O . GLU B 1 101 ? 5.129 -17.859 20.453 1 95.31 101 GLU B O 1
ATOM 2209 N N . GLU B 1 102 ? 5.453 -19.078 22.328 1 96.25 102 GLU B N 1
ATOM 2210 C CA . GLU B 1 102 ? 5.184 -17.969 23.219 1 96.25 102 GLU B CA 1
ATOM 2211 C C . GLU B 1 102 ? 6.117 -16.797 22.953 1 96.25 102 GLU B C 1
ATOM 2213 O O . GLU B 1 102 ? 5.715 -15.633 23.047 1 96.25 102 GLU B O 1
ATOM 2218 N N . ASP B 1 103 ? 7.293 -17.062 22.609 1 96.06 103 ASP B N 1
ATOM 2219 C CA . ASP B 1 103 ? 8.258 -16 22.344 1 96.06 103 ASP B CA 1
ATOM 2220 C C . ASP B 1 103 ? 7.887 -15.219 21.078 1 96.06 103 ASP B C 1
ATOM 2222 O O . ASP B 1 103 ? 8.086 -14 21.016 1 96.06 103 ASP B O 1
ATOM 2226 N N . VAL B 1 104 ? 7.371 -15.938 20.156 1 97.12 104 VAL B N 1
ATOM 2227 C CA . VAL B 1 104 ? 6.922 -15.273 18.938 1 97.12 104 VAL B CA 1
ATOM 2228 C C . VAL B 1 104 ? 5.688 -14.43 19.234 1 97.12 104 VAL B C 1
ATOM 2230 O O . VAL B 1 104 ? 5.566 -13.305 18.734 1 97.12 104 VAL B O 1
ATOM 2233 N N . LYS B 1 105 ? 4.852 -14.867 20 1 97.25 105 LYS B N 1
ATOM 2234 C CA . LYS B 1 105 ? 3.656 -14.109 20.375 1 97.25 105 LYS B CA 1
ATOM 2235 C C . LYS B 1 105 ? 4.023 -12.836 21.125 1 97.25 105 LYS B C 1
ATOM 2237 O O . LYS B 1 105 ? 3.436 -11.773 20.891 1 97.25 105 LYS B O 1
ATOM 2242 N N . GLN B 1 106 ? 4.98 -12.953 22.016 1 97.88 106 GLN B N 1
ATOM 2243 C CA . GLN B 1 106 ? 5.449 -11.781 22.734 1 97.88 106 GLN B CA 1
ATOM 2244 C C . GLN B 1 106 ? 6.074 -10.758 21.797 1 97.88 106 GLN B C 1
ATOM 2246 O O . GLN B 1 106 ? 5.898 -9.555 21.969 1 97.88 106 GLN B O 1
ATOM 2251 N N . MET B 1 107 ? 6.824 -11.266 20.812 1 97.94 107 MET B N 1
ATOM 2252 C CA . MET B 1 107 ? 7.422 -10.383 19.812 1 97.94 107 MET B CA 1
ATOM 2253 C C . MET B 1 107 ? 6.344 -9.641 19.031 1 97.94 107 MET B C 1
ATOM 2255 O O . MET B 1 107 ? 6.461 -8.43 18.797 1 97.94 107 MET B O 1
ATOM 2259 N N . LEU B 1 108 ? 5.309 -10.352 18.734 1 98.19 108 LEU B N 1
ATOM 2260 C CA . LEU B 1 108 ? 4.199 -9.75 18 1 98.19 108 LEU B CA 1
ATOM 2261 C C . LEU B 1 108 ? 3.504 -8.688 18.844 1 98.19 108 LEU B C 1
ATOM 2263 O O . LEU B 1 108 ? 3.143 -7.625 18.328 1 98.19 108 LEU B O 1
ATOM 2267 N N . LEU B 1 109 ? 3.348 -8.906 20.078 1 98.44 109 LEU B N 1
ATOM 2268 C CA . LEU B 1 109 ? 2.732 -7.938 20.969 1 98.44 109 LEU B CA 1
ATOM 2269 C C . LEU B 1 109 ? 3.619 -6.707 21.141 1 98.44 109 LEU B C 1
ATOM 2271 O O . LEU B 1 109 ? 3.121 -5.582 21.203 1 98.44 109 LEU B O 1
ATOM 2275 N N . ASN B 1 110 ? 4.883 -6.918 21.203 1 98.5 110 ASN B N 1
ATOM 2276 C CA . ASN B 1 110 ? 5.812 -5.793 21.25 1 98.5 110 ASN B CA 1
ATOM 2277 C C . ASN B 1 110 ? 5.738 -4.949 19.984 1 98.5 110 ASN B C 1
ATOM 2279 O O . ASN B 1 110 ? 5.805 -3.723 20.047 1 98.5 110 ASN B O 1
ATOM 2283 N N . CYS B 1 111 ? 5.633 -5.664 18.875 1 98.56 111 CYS B N 1
ATOM 2284 C CA . CYS B 1 111 ? 5.465 -4.957 17.625 1 98.56 111 CYS B CA 1
ATOM 2285 C C . CYS B 1 111 ? 4.18 -4.141 17.625 1 98.56 111 CYS B C 1
ATOM 2287 O O . CYS B 1 111 ? 4.176 -2.977 17.203 1 98.56 111 CYS B O 1
ATOM 2289 N N . ALA B 1 112 ? 3.098 -4.707 18.094 1 98.75 112 ALA B N 1
ATOM 2290 C CA . ALA B 1 112 ? 1.824 -3.994 18.172 1 98.75 112 ALA B CA 1
ATOM 2291 C C . A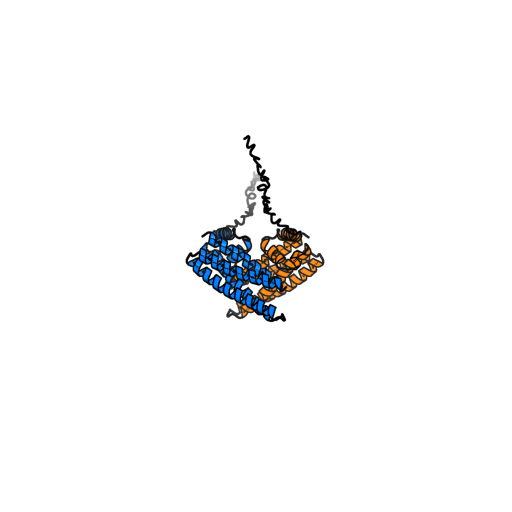LA B 1 112 ? 1.947 -2.736 19.031 1 98.75 112 ALA B C 1
ATOM 2293 O O . ALA B 1 112 ? 1.456 -1.671 18.656 1 98.75 112 ALA B O 1
ATOM 2294 N N . THR B 1 113 ? 2.627 -2.828 20.141 1 98.75 113 THR B N 1
ATOM 2295 C CA . THR B 1 113 ? 2.852 -1.697 21.031 1 98.75 113 THR B CA 1
ATOM 2296 C C . THR B 1 113 ? 3.709 -0.634 20.359 1 98.75 113 THR B C 1
ATOM 2298 O O . THR B 1 113 ? 3.443 0.563 20.484 1 98.75 113 THR B O 1
ATOM 2301 N N . GLY B 1 114 ? 4.734 -1.1 19.672 1 98.75 114 GLY B N 1
ATOM 2302 C CA . GLY B 1 114 ? 5.578 -0.175 18.938 1 98.75 114 GLY B CA 1
ATOM 2303 C C . GLY B 1 114 ? 4.816 0.647 17.922 1 98.75 114 GLY B C 1
ATOM 2304 O O . GLY B 1 114 ? 5.023 1.857 17.797 1 98.75 114 GLY B O 1
ATOM 2305 N N . PHE B 1 115 ? 3.912 -0.002 17.203 1 98.81 115 PHE B N 1
ATOM 2306 C CA . PHE B 1 115 ? 3.127 0.712 16.203 1 98.81 115 PHE B CA 1
ATOM 2307 C C . PHE B 1 115 ? 2.107 1.63 16.875 1 98.81 115 PHE B C 1
ATOM 2309 O O . PHE B 1 115 ? 1.797 2.703 16.344 1 98.81 115 PHE B O 1
ATOM 2316 N N . PHE B 1 116 ? 1.603 1.268 17.984 1 98.69 116 PHE B N 1
ATOM 2317 C CA . PHE B 1 116 ? 0.722 2.152 18.734 1 98.69 116 PHE B CA 1
ATOM 2318 C C . PHE B 1 116 ? 1.458 3.42 19.156 1 98.69 116 PHE B C 1
ATOM 2320 O O . PHE B 1 116 ? 0.932 4.527 19.016 1 98.69 116 PHE B O 1
ATOM 2327 N N . GLU B 1 117 ? 2.664 3.289 19.641 1 98.69 117 GLU B N 1
ATOM 2328 C CA . GLU B 1 117 ? 3.5 4.434 19.984 1 98.69 117 GLU B CA 1
ATOM 2329 C C . GLU B 1 117 ? 3.809 5.281 18.75 1 98.69 117 GLU B C 1
ATOM 2331 O O . GLU B 1 117 ? 3.844 6.512 18.828 1 98.69 117 GLU B O 1
ATOM 2336 N N . ALA B 1 118 ? 4.059 4.582 17.656 1 98.88 118 ALA B N 1
ATOM 2337 C CA . ALA B 1 118 ? 4.297 5.293 16.406 1 98.88 118 ALA B CA 1
ATOM 2338 C C . ALA B 1 118 ? 3.1 6.16 16.031 1 98.88 118 ALA B C 1
ATOM 2340 O O . ALA B 1 118 ? 3.264 7.293 15.57 1 98.88 118 ALA B O 1
ATOM 2341 N N . GLN B 1 119 ? 1.909 5.652 16.188 1 98.81 119 GLN B N 1
ATOM 2342 C CA . GLN B 1 119 ? 0.696 6.422 15.93 1 98.81 119 GLN B CA 1
ATOM 2343 C C . GLN B 1 119 ? 0.66 7.699 16.766 1 98.81 119 GLN B C 1
ATOM 2345 O O . GLN B 1 119 ? 0.333 8.773 16.25 1 98.81 119 GLN B O 1
ATOM 2350 N N . ILE B 1 120 ? 0.967 7.59 18 1 98.75 120 ILE B N 1
ATOM 2351 C CA . ILE B 1 120 ? 0.98 8.727 18.922 1 98.75 120 ILE B CA 1
ATOM 2352 C C . ILE B 1 120 ? 2.031 9.742 18.469 1 98.75 120 ILE B C 1
ATOM 2354 O O . ILE B 1 120 ? 1.752 10.938 18.375 1 98.75 120 ILE B O 1
ATOM 2358 N N . ASN B 1 121 ? 3.215 9.25 18.188 1 98.88 121 ASN B N 1
ATOM 2359 C CA . ASN B 1 121 ? 4.293 10.117 17.719 1 98.88 121 ASN B CA 1
ATOM 2360 C C . ASN B 1 121 ? 3.9 10.859 16.453 1 98.88 121 ASN B C 1
ATOM 2362 O O . ASN B 1 121 ? 4.152 12.055 16.312 1 98.88 121 ASN B O 1
ATOM 2366 N N . LEU B 1 122 ? 3.309 10.164 15.523 1 98.94 122 LEU B N 1
ATOM 2367 C CA . LEU B 1 122 ? 2.934 10.766 14.25 1 98.94 122 LEU B CA 1
ATOM 2368 C C . LEU B 1 122 ? 1.819 11.789 14.438 1 98.94 122 LEU B C 1
ATOM 2370 O O . LEU B 1 122 ? 1.793 12.812 13.75 1 98.94 122 LEU B O 1
ATOM 2374 N N . THR B 1 123 ? 0.924 11.516 15.328 1 98.81 123 THR B N 1
ATOM 2375 C CA . THR B 1 123 ? -0.113 12.484 15.664 1 98.81 123 THR B CA 1
ATOM 2376 C C . THR B 1 123 ? 0.501 13.75 16.266 1 98.81 123 THR B C 1
ATOM 2378 O O . THR B 1 123 ? 0.149 14.859 15.867 1 98.81 123 THR B O 1
ATOM 2381 N N . ASN B 1 124 ? 1.428 13.562 17.141 1 98.88 124 ASN B N 1
ATOM 2382 C CA . ASN B 1 124 ? 2.141 14.695 17.719 1 98.88 124 ASN B CA 1
ATOM 2383 C C . ASN B 1 124 ? 2.961 15.438 16.656 1 98.88 124 ASN B C 1
ATOM 2385 O O . ASN B 1 124 ? 3.092 16.656 16.719 1 98.88 124 ASN B O 1
ATOM 2389 N N . ALA B 1 125 ? 3.559 14.695 15.75 1 98.94 125 ALA B N 1
ATOM 2390 C CA . ALA B 1 125 ? 4.32 15.305 14.656 1 98.94 125 ALA B CA 1
ATOM 2391 C C . ALA B 1 125 ? 3.451 16.25 13.836 1 98.94 125 ALA B C 1
ATOM 2393 O O . ALA B 1 125 ? 3.916 17.297 13.391 1 98.94 125 ALA B O 1
ATOM 2394 N N . THR B 1 126 ? 2.24 15.844 13.625 1 98.75 126 THR B N 1
ATOM 2395 C CA . THR B 1 126 ? 1.314 16.688 12.883 1 98.75 126 THR B CA 1
ATOM 2396 C C . THR B 1 126 ? 1.106 18.031 13.602 1 98.75 126 THR B C 1
ATOM 2398 O O . THR B 1 126 ? 1.086 19.078 12.961 1 98.75 126 THR B O 1
ATOM 2401 N N . ASP B 1 127 ? 0.96 17.969 14.914 1 98.56 127 ASP B N 1
ATOM 2402 C CA . ASP B 1 127 ? 0.809 19.188 15.711 1 98.56 127 ASP B CA 1
ATOM 2403 C C . ASP B 1 127 ? 2.047 20.062 15.602 1 98.56 127 ASP B C 1
ATOM 2405 O O . ASP B 1 127 ? 1.934 21.281 15.453 1 98.56 127 ASP B O 1
ATOM 2409 N N . LEU B 1 128 ? 3.139 19.469 15.672 1 98.75 128 LEU B N 1
ATOM 2410 C CA . LEU B 1 128 ? 4.387 20.219 15.578 1 98.75 128 LEU B CA 1
ATOM 2411 C C . LEU B 1 128 ? 4.539 20.859 14.203 1 98.75 128 LEU B C 1
ATOM 2413 O O . LEU B 1 128 ? 5.012 21.984 14.094 1 98.75 128 LEU B O 1
ATOM 2417 N N . LEU B 1 129 ? 4.176 20.125 13.18 1 98.69 129 LEU B N 1
ATOM 2418 C CA . LEU B 1 129 ? 4.211 20.641 11.82 1 98.69 129 LEU B CA 1
ATOM 2419 C C . LEU B 1 129 ? 3.361 21.906 11.703 1 98.69 129 LEU B C 1
ATOM 2421 O O . LEU B 1 129 ? 3.801 22.906 11.125 1 98.69 129 LEU B O 1
ATOM 2425 N N . MET B 1 130 ? 2.236 21.859 12.281 1 97.25 130 MET B N 1
ATOM 2426 C CA . MET B 1 130 ? 1.308 22.984 12.227 1 97.25 130 MET B CA 1
ATOM 2427 C C . MET B 1 130 ? 1.853 24.172 13 1 97.25 130 MET B C 1
ATOM 2429 O O . MET B 1 130 ? 1.568 25.328 12.664 1 97.25 130 MET B O 1
ATOM 2433 N N . ASN B 1 131 ? 2.621 23.891 13.961 1 97.69 131 ASN B N 1
ATOM 2434 C CA . ASN B 1 131 ? 3.234 24.938 14.766 1 97.69 131 ASN B CA 1
ATOM 2435 C C . ASN B 1 131 ? 4.613 25.328 14.234 1 97.69 131 ASN B C 1
ATOM 2437 O O . ASN B 1 131 ? 5.379 26 14.914 1 97.69 131 ASN B O 1
ATOM 2441 N N . LYS B 1 132 ? 5.035 24.766 13.141 1 97.75 132 LYS B N 1
ATOM 2442 C CA . LYS B 1 132 ? 6.238 25.109 12.383 1 97.75 132 LYS B CA 1
ATOM 2443 C C . LYS B 1 132 ? 7.492 24.625 13.102 1 97.75 132 LYS B C 1
ATOM 2445 O O . LYS B 1 132 ? 8.586 25.156 12.883 1 97.75 132 LYS B O 1
ATOM 2450 N N . ASP B 1 133 ? 7.324 23.703 13.953 1 98.44 133 ASP B N 1
ATOM 2451 C CA . ASP B 1 133 ? 8.477 23 14.5 1 98.44 133 ASP B CA 1
ATOM 2452 C C . ASP B 1 133 ? 8.883 21.812 13.609 1 98.44 133 ASP B C 1
ATOM 2454 O O . ASP B 1 133 ? 8.633 20.656 13.953 1 98.44 133 ASP B O 1
ATOM 2458 N N . TYR B 1 134 ? 9.609 22.141 12.656 1 98.25 134 TYR B N 1
ATOM 2459 C CA . TYR B 1 134 ? 9.922 21.156 11.617 1 98.25 134 TYR B CA 1
ATOM 2460 C C . TYR B 1 134 ? 10.938 20.141 12.117 1 98.25 134 TYR B C 1
ATOM 2462 O O . TYR B 1 134 ? 10.859 18.953 11.766 1 98.25 134 TYR B O 1
ATOM 2470 N N . ASN B 1 135 ? 11.836 20.562 12.953 1 98.25 135 ASN B N 1
ATOM 2471 C CA . ASN B 1 135 ? 12.797 19.625 13.523 1 98.25 135 ASN B CA 1
ATOM 2472 C C . ASN B 1 135 ? 12.117 18.609 14.43 1 98.25 135 ASN B C 1
ATOM 2474 O O . ASN B 1 135 ? 12.43 17.422 14.375 1 98.25 135 ASN B O 1
ATOM 2478 N N . GLY B 1 136 ? 11.242 19.156 15.258 1 98.75 136 GLY B N 1
ATOM 2479 C CA . GLY B 1 136 ? 10.484 18.25 16.109 1 98.75 136 GLY B CA 1
ATOM 2480 C C . GLY B 1 136 ? 9.617 17.297 15.312 1 98.75 136 GLY B C 1
ATOM 2481 O O . GLY B 1 136 ? 9.508 16.109 15.664 1 98.75 136 GLY B O 1
ATOM 2482 N N . THR B 1 137 ? 9.023 17.781 14.227 1 98.88 137 THR B N 1
ATOM 2483 C CA . THR B 1 137 ? 8.219 16.938 13.344 1 98.88 137 THR B CA 1
ATOM 2484 C C . THR B 1 137 ? 9.039 15.773 12.805 1 98.88 137 THR B C 1
ATOM 2486 O O . THR B 1 137 ? 8.664 14.609 12.969 1 98.88 137 THR B O 1
ATOM 2489 N N . ASN B 1 138 ? 10.156 16.062 12.234 1 98.75 138 ASN B N 1
ATOM 2490 C CA . ASN B 1 138 ? 11 15.039 11.633 1 98.75 138 ASN B CA 1
ATOM 2491 C C . ASN B 1 138 ? 11.516 14.062 12.688 1 98.75 138 ASN B C 1
ATOM 2493 O O . ASN B 1 138 ? 11.641 12.859 12.422 1 98.75 138 ASN B O 1
ATOM 2497 N N . SER B 1 139 ? 11.789 14.57 13.859 1 98.88 139 SER B N 1
ATOM 2498 C CA . SER B 1 139 ? 12.258 13.711 14.93 1 98.88 139 SER B CA 1
ATOM 2499 C C . SER B 1 139 ? 11.219 12.664 15.305 1 98.88 139 SER B C 1
ATOM 2501 O O . SER B 1 139 ? 11.539 11.484 15.477 1 98.88 139 SER B O 1
ATOM 2503 N N . LEU B 1 140 ? 10.023 13.078 15.367 1 98.94 140 LEU B N 1
ATOM 2504 C CA . LEU B 1 140 ? 8.953 12.164 15.75 1 98.94 140 LEU B CA 1
ATOM 2505 C C . LEU B 1 140 ? 8.641 11.188 14.625 1 98.94 140 LEU B C 1
ATOM 2507 O O . LEU B 1 140 ? 8.32 10.023 14.875 1 98.94 140 LEU B O 1
ATOM 2511 N N . VAL B 1 141 ? 8.727 11.633 13.367 1 98.94 141 VAL B N 1
ATOM 2512 C CA . VAL B 1 141 ? 8.539 10.734 12.227 1 98.94 141 VAL B CA 1
ATOM 2513 C C . VAL B 1 141 ? 9.641 9.672 12.227 1 98.94 141 VAL B C 1
ATOM 2515 O O . VAL B 1 141 ? 9.367 8.492 12 1 98.94 141 VAL B O 1
ATOM 2518 N N . LYS B 1 142 ? 10.812 10.086 12.508 1 98.81 142 LYS B N 1
ATOM 2519 C CA . LYS B 1 142 ? 11.938 9.164 12.555 1 98.81 142 LYS B CA 1
ATOM 2520 C C . LYS B 1 142 ? 11.742 8.117 13.656 1 98.81 142 LYS B C 1
ATOM 2522 O O . LYS B 1 142 ? 12.031 6.938 13.445 1 98.81 142 LYS B O 1
ATOM 2527 N N . GLN B 1 143 ? 11.297 8.562 14.773 1 98.88 143 GLN B N 1
ATOM 2528 C CA . GLN B 1 143 ? 11.047 7.637 15.875 1 98.88 143 GLN B CA 1
ATOM 2529 C C . GLN B 1 143 ? 9.977 6.621 15.5 1 98.88 143 GLN B C 1
ATOM 2531 O O . GLN B 1 143 ? 10.086 5.441 15.844 1 98.88 143 GLN B O 1
ATOM 2536 N N . ALA B 1 144 ? 8.969 7.102 14.844 1 98.94 144 ALA B N 1
ATOM 2537 C CA . ALA B 1 144 ? 7.918 6.199 14.383 1 98.94 144 ALA B CA 1
ATOM 2538 C C . ALA B 1 144 ? 8.469 5.184 13.383 1 98.94 144 ALA B C 1
ATOM 2540 O O . ALA B 1 144 ? 8.117 4.004 13.438 1 98.94 144 ALA B O 1
ATOM 2541 N N . LEU B 1 145 ? 9.32 5.594 12.5 1 98.88 145 LEU B N 1
ATOM 2542 C CA . LEU B 1 145 ? 9.922 4.715 11.5 1 98.88 145 LEU B CA 1
ATOM 2543 C C . LEU B 1 145 ? 10.797 3.656 12.164 1 98.88 145 LEU B C 1
ATOM 2545 O O . LEU B 1 145 ? 10.828 2.506 11.719 1 98.88 145 LEU B O 1
ATOM 2549 N N . VAL B 1 146 ? 11.484 4.047 13.219 1 98.75 146 VAL B N 1
ATOM 2550 C CA . VAL B 1 146 ? 12.359 3.123 13.93 1 98.75 146 VAL B CA 1
ATOM 2551 C C . VAL B 1 146 ? 11.547 1.936 14.445 1 98.75 146 VAL B C 1
ATOM 2553 O O . VAL B 1 146 ? 12.023 0.797 14.43 1 98.75 146 VAL B O 1
ATOM 2556 N N . GLN B 1 147 ? 10.359 2.182 14.898 1 98.5 147 GLN B N 1
ATOM 2557 C CA . GLN B 1 147 ? 9.516 1.104 15.398 1 98.5 147 GLN B CA 1
ATOM 2558 C C . GLN B 1 147 ? 9.172 0.111 14.289 1 98.5 147 GLN B C 1
ATOM 2560 O O . GLN B 1 147 ? 9.148 -1.1 14.523 1 98.5 147 GLN B O 1
ATOM 2565 N N . GLU B 1 148 ? 8.875 0.611 13.117 1 98.38 148 GLU B N 1
ATOM 2566 C CA . GLU B 1 148 ? 8.586 -0.256 11.984 1 98.38 148 GLU B CA 1
ATOM 2567 C C . GLU B 1 148 ? 9.797 -1.11 11.617 1 98.38 148 GLU B C 1
ATOM 2569 O O . GLU B 1 148 ? 9.672 -2.32 11.414 1 98.38 148 GLU B O 1
ATOM 2574 N N . VAL B 1 149 ? 10.945 -0.489 11.555 1 98 149 VAL B N 1
ATOM 2575 C CA . VAL B 1 149 ? 12.172 -1.188 11.172 1 98 149 VAL B CA 1
ATOM 2576 C C . VAL B 1 149 ? 12.484 -2.285 12.18 1 98 149 VAL B C 1
ATOM 2578 O O . VAL B 1 149 ? 12.836 -3.406 11.805 1 98 149 VAL B O 1
ATOM 2581 N N . LYS B 1 150 ? 12.312 -1.942 13.438 1 97.94 150 LYS B N 1
ATOM 2582 C CA . LYS B 1 150 ? 12.531 -2.924 14.492 1 97.94 150 LYS B CA 1
ATOM 2583 C C . LYS B 1 150 ? 11.578 -4.109 14.344 1 97.94 150 LYS B C 1
ATOM 2585 O O . LYS B 1 150 ? 12 -5.266 14.484 1 97.94 150 LYS B O 1
ATOM 2590 N N . CYS B 1 151 ? 10.383 -3.844 14.102 1 98.31 151 CYS B N 1
ATOM 2591 C CA . CYS B 1 151 ? 9.383 -4.898 13.977 1 98.31 151 CYS B CA 1
ATOM 2592 C C . CYS B 1 151 ? 9.648 -5.762 12.742 1 98.31 151 CYS B C 1
ATOM 2594 O O . CYS B 1 151 ? 9.602 -6.988 12.82 1 98.31 151 CYS B O 1
ATOM 2596 N N . ARG B 1 152 ? 9.875 -5.164 11.633 1 97.12 152 ARG B N 1
ATOM 2597 C CA . ARG B 1 152 ? 10.133 -5.902 10.398 1 97.12 152 ARG B CA 1
ATOM 2598 C C . ARG B 1 152 ? 11.328 -6.836 10.562 1 97.12 152 ARG B C 1
ATOM 2600 O O . ARG B 1 152 ? 11.281 -7.992 10.141 1 97.12 152 ARG B O 1
ATOM 2607 N N . ARG B 1 153 ? 12.344 -6.391 11.227 1 96.12 153 ARG B N 1
ATOM 2608 C CA . ARG B 1 153 ? 13.531 -7.207 11.484 1 96.12 153 ARG B CA 1
ATOM 2609 C C . ARG B 1 153 ? 13.195 -8.367 12.414 1 96.12 153 ARG B C 1
ATOM 2611 O O . ARG B 1 153 ? 13.688 -9.484 12.227 1 96.12 153 ARG B O 1
ATOM 2618 N N . ALA B 1 154 ? 12.445 -8.078 13.438 1 96.81 154 ALA B N 1
ATOM 2619 C CA . ALA B 1 154 ? 12.047 -9.117 14.375 1 96.81 154 ALA B CA 1
ATOM 2620 C C . ALA B 1 154 ? 11.266 -10.227 13.664 1 96.81 154 ALA B C 1
ATOM 2622 O O . ALA B 1 154 ? 11.484 -11.414 13.922 1 96.81 154 ALA B O 1
ATOM 2623 N N . LEU B 1 155 ? 10.359 -9.852 12.789 1 96 155 LEU B N 1
ATOM 2624 C CA . LEU B 1 155 ? 9.578 -10.812 12.016 1 96 155 LEU B CA 1
ATOM 2625 C C . LEU B 1 155 ? 10.492 -11.664 11.133 1 96 155 LEU B C 1
ATOM 2627 O O . LEU B 1 155 ? 10.336 -12.883 11.07 1 96 155 LEU B O 1
ATOM 2631 N N . GLU B 1 156 ? 11.367 -10.969 10.477 1 92.31 156 GLU B N 1
ATOM 2632 C CA . GLU B 1 156 ? 12.305 -11.664 9.594 1 92.31 156 GLU B CA 1
ATOM 2633 C C . GLU B 1 156 ? 13.156 -12.656 10.375 1 92.31 156 GLU B C 1
ATOM 2635 O O . GLU B 1 156 ? 13.359 -13.789 9.93 1 92.31 156 GLU B O 1
ATOM 2640 N N . ASN B 1 157 ? 13.625 -12.273 11.531 1 93.38 157 ASN B N 1
ATOM 2641 C CA . ASN B 1 157 ? 14.5 -13.102 12.352 1 93.38 157 ASN B CA 1
ATOM 2642 C C . ASN B 1 157 ? 13.781 -14.352 12.852 1 93.38 157 ASN B C 1
ATOM 2644 O O . ASN B 1 157 ? 14.414 -15.391 13.07 1 93.38 157 ASN B O 1
ATOM 2648 N N . ARG B 1 158 ? 12.523 -14.25 12.961 1 93.5 158 ARG B N 1
ATOM 2649 C CA . ARG B 1 158 ? 11.75 -15.375 13.477 1 93.5 158 ARG B CA 1
ATOM 2650 C C . ARG B 1 158 ? 11.055 -16.125 12.344 1 93.5 158 ARG B C 1
ATOM 2652 O O . ARG B 1 158 ? 10.234 -17.016 12.594 1 93.5 158 ARG B O 1
ATOM 2659 N N . HIS B 1 159 ? 11.328 -15.703 11.18 1 88.88 159 HIS B N 1
ATOM 2660 C CA . HIS B 1 159 ? 10.797 -16.344 9.984 1 88.88 159 HIS B CA 1
ATOM 2661 C C . HIS B 1 159 ? 9.273 -16.312 9.961 1 88.88 159 HIS B C 1
ATOM 2663 O O . HIS B 1 159 ? 8.633 -17.281 9.562 1 88.88 159 HIS B O 1
ATOM 2669 N N . VAL B 1 160 ? 8.781 -15.312 10.617 1 88.62 160 VAL B N 1
ATOM 2670 C CA . VAL B 1 160 ? 7.359 -15.023 10.469 1 88.62 160 VAL B CA 1
ATOM 2671 C C . VAL B 1 160 ? 7.133 -14.156 9.242 1 88.62 160 VAL B C 1
ATOM 2673 O O . VAL B 1 160 ? 7.539 -12.992 9.211 1 88.62 160 VAL B O 1
ATOM 2676 N N . THR B 1 161 ? 6.805 -14.781 8.188 1 81.06 161 THR B N 1
ATOM 2677 C CA . THR B 1 161 ? 6.684 -14.008 6.953 1 81.06 161 THR B CA 1
ATOM 2678 C C . THR B 1 161 ? 5.23 -13.953 6.488 1 81.06 161 THR B C 1
ATOM 2680 O O . THR B 1 161 ? 4.559 -14.984 6.414 1 81.06 161 THR B O 1
ATOM 2683 N N . HIS B 1 162 ? 4.824 -12.766 6.297 1 89.25 162 HIS B N 1
ATOM 2684 C CA . HIS B 1 162 ? 3.566 -12.438 5.645 1 89.25 162 HIS B CA 1
ATOM 2685 C C . HIS B 1 162 ? 3.766 -11.367 4.57 1 89.25 162 HIS B C 1
ATOM 2687 O O . HIS B 1 162 ? 3.762 -10.172 4.867 1 89.25 162 HIS B O 1
ATOM 2693 N N . ALA B 1 163 ? 3.848 -11.797 3.389 1 92.5 163 ALA B N 1
ATOM 2694 C CA . ALA B 1 163 ? 4.266 -10.945 2.277 1 92.5 163 ALA B CA 1
ATOM 2695 C C . ALA B 1 163 ? 3.453 -9.656 2.238 1 92.5 163 ALA B C 1
ATOM 2697 O O . ALA B 1 163 ? 4 -8.578 1.994 1 92.5 163 ALA B O 1
ATOM 2698 N N . ALA B 1 164 ? 2.188 -9.781 2.479 1 93.69 164 ALA B N 1
ATOM 2699 C CA . ALA B 1 164 ? 1.317 -8.609 2.426 1 93.69 164 ALA B CA 1
ATOM 2700 C C . ALA B 1 164 ? 1.666 -7.617 3.531 1 93.69 164 ALA B C 1
ATOM 2702 O O . ALA B 1 164 ? 1.634 -6.406 3.316 1 93.69 164 ALA B O 1
ATOM 2703 N N . MET B 1 165 ? 1.975 -8.117 4.695 1 94.62 165 MET B N 1
ATOM 2704 C CA . MET B 1 165 ? 2.334 -7.254 5.82 1 94.62 165 MET B CA 1
ATOM 2705 C C . MET B 1 165 ? 3.662 -6.555 5.562 1 94.62 165 MET B C 1
ATOM 2707 O O . MET B 1 165 ? 3.805 -5.363 5.848 1 94.62 165 MET B O 1
ATOM 2711 N N . VAL B 1 166 ? 4.59 -7.332 5.035 1 94.75 166 VAL B N 1
ATOM 2712 C CA . VAL B 1 166 ? 5.895 -6.758 4.723 1 94.75 166 VAL B CA 1
ATOM 2713 C C . VAL B 1 166 ? 5.746 -5.719 3.615 1 94.75 166 VAL B C 1
ATOM 2715 O O . VAL B 1 166 ? 6.406 -4.676 3.643 1 94.75 166 VAL B O 1
ATOM 2718 N N . TYR B 1 167 ? 4.918 -5.98 2.676 1 96.44 167 TYR B N 1
ATOM 2719 C CA . TYR B 1 167 ? 4.609 -5.02 1.621 1 96.44 167 TYR B CA 1
ATOM 2720 C C . TYR B 1 167 ? 4.145 -3.693 2.211 1 96.44 167 TYR B C 1
ATOM 2722 O O . TYR B 1 167 ? 4.617 -2.629 1.807 1 96.44 167 TYR B O 1
ATOM 2730 N N . ASP B 1 168 ? 3.221 -3.707 3.17 1 96.62 168 ASP B N 1
ATOM 2731 C CA . ASP B 1 168 ? 2.695 -2.512 3.822 1 96.62 168 ASP B CA 1
ATOM 2732 C C . ASP B 1 168 ? 3.777 -1.813 4.645 1 96.62 168 ASP B C 1
ATOM 2734 O O . ASP B 1 168 ? 3.836 -0.583 4.684 1 96.62 168 ASP B O 1
ATOM 2738 N N . MET B 1 169 ? 4.609 -2.598 5.258 1 97.06 169 MET B N 1
ATOM 2739 C CA . MET B 1 169 ? 5.676 -2.035 6.082 1 97.06 169 MET B CA 1
ATOM 2740 C C . MET B 1 169 ? 6.691 -1.29 5.223 1 97.06 169 MET B C 1
ATOM 2742 O O . MET B 1 169 ? 7.184 -0.232 5.613 1 97.06 169 MET B O 1
ATOM 2746 N N . ARG B 1 170 ? 6.945 -1.832 4.094 1 95.69 170 ARG B N 1
ATOM 2747 C C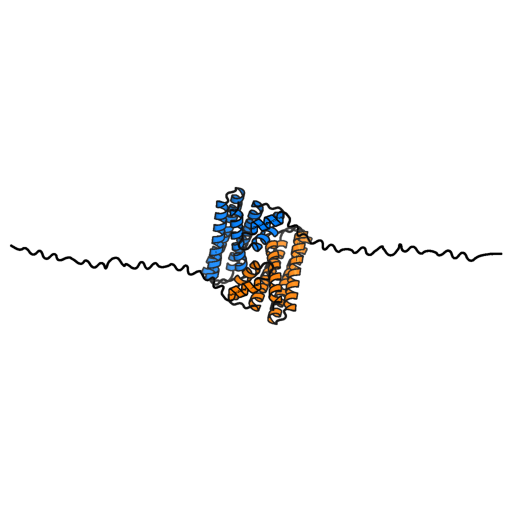A . ARG B 1 170 ? 7.848 -1.14 3.178 1 95.69 170 ARG B CA 1
ATOM 2748 C C . ARG B 1 170 ? 7.215 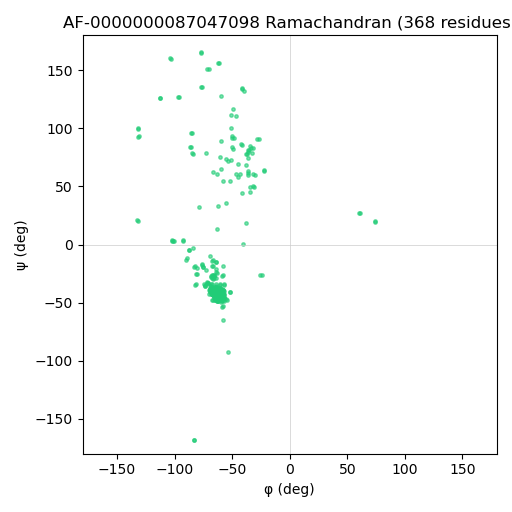0.149 2.66 1 95.69 170 ARG B C 1
ATOM 2750 O O . ARG B 1 170 ? 7.906 1.153 2.475 1 95.69 170 ARG B O 1
ATOM 2757 N N . GLY B 1 171 ? 5.895 0.082 2.428 1 97.06 171 GLY B N 1
ATOM 2758 C CA . GLY B 1 171 ? 5.188 1.31 2.096 1 97.06 171 GLY B CA 1
ATOM 2759 C C . GLY B 1 171 ? 5.27 2.359 3.188 1 97.06 171 GLY B C 1
ATOM 2760 O O . GLY B 1 171 ? 5.402 3.551 2.9 1 97.06 171 GLY B O 1
ATOM 2761 N N . TYR B 1 172 ? 5.223 1.948 4.395 1 98.5 172 TYR B N 1
ATOM 2762 C CA . TYR B 1 172 ? 5.363 2.816 5.559 1 98.5 172 TYR B CA 1
ATOM 2763 C C . TYR B 1 172 ? 6.719 3.508 5.562 1 98.5 172 TYR B C 1
ATOM 2765 O O . TYR B 1 172 ? 6.812 4.711 5.828 1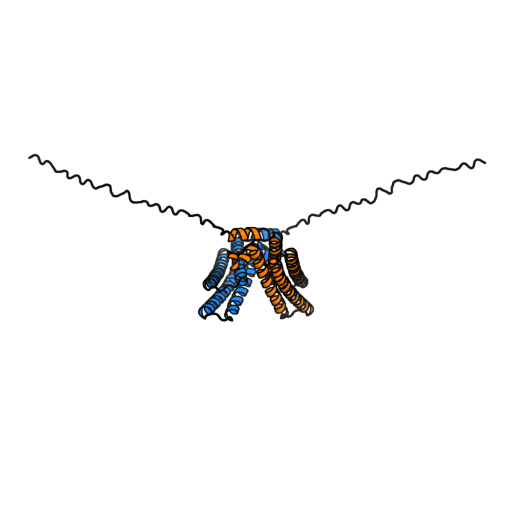 98.5 172 TYR B O 1
ATOM 2773 N N . GLU B 1 173 ? 7.73 2.764 5.305 1 97.94 173 GLU B N 1
ATOM 2774 C CA . GLU B 1 173 ? 9.078 3.324 5.238 1 97.94 173 GLU B CA 1
ATOM 2775 C C . GLU B 1 173 ? 9.18 4.371 4.133 1 97.94 173 GLU B C 1
ATOM 2777 O O . GLU B 1 173 ? 9.75 5.445 4.34 1 97.94 173 GLU B O 1
ATOM 2782 N N . GLU B 1 174 ? 8.664 4.066 2.984 1 97.06 174 GLU B N 1
ATOM 2783 C CA . GLU B 1 174 ? 8.703 4.992 1.858 1 97.06 174 GLU B CA 1
ATOM 2784 C C . GLU B 1 174 ? 7.977 6.293 2.189 1 97.06 174 GLU B C 1
ATOM 2786 O O . GLU B 1 174 ? 8.469 7.383 1.886 1 97.06 174 GLU B O 1
ATOM 2791 N N . LEU B 1 175 ? 6.84 6.156 2.809 1 98.25 175 LEU B N 1
ATOM 2792 C CA . LEU B 1 175 ? 6.059 7.336 3.162 1 98.25 175 LEU B CA 1
ATOM 2793 C C . LEU B 1 175 ? 6.754 8.141 4.25 1 98.25 175 LEU B C 1
ATOM 2795 O O . LEU B 1 175 ? 6.691 9.375 4.254 1 98.25 175 LEU B O 1
ATOM 2799 N N . SER B 1 176 ? 7.371 7.465 5.207 1 98.69 176 SER B N 1
ATOM 2800 C CA . SER B 1 176 ? 8.117 8.156 6.25 1 98.69 176 SER B CA 1
ATOM 2801 C C . SER B 1 176 ? 9.242 9 5.66 1 98.69 176 SER B C 1
ATOM 2803 O O . SER B 1 176 ? 9.414 10.164 6.023 1 98.69 176 SER B O 1
ATOM 2805 N N . ASN B 1 177 ? 9.938 8.422 4.758 1 97.62 177 ASN B N 1
ATOM 2806 C CA . ASN B 1 177 ? 11.008 9.148 4.086 1 97.62 177 ASN B CA 1
ATOM 2807 C C . ASN B 1 177 ? 10.469 10.336 3.299 1 97.62 177 ASN B C 1
ATOM 2809 O O . ASN B 1 177 ? 11.07 11.414 3.303 1 97.62 177 ASN B O 1
ATOM 2813 N N . ALA B 1 178 ? 9.391 10.125 2.646 1 97.62 178 ALA B N 1
ATOM 2814 C CA . ALA B 1 178 ? 8.766 11.211 1.899 1 97.62 178 ALA B CA 1
ATOM 2815 C C . ALA B 1 178 ? 8.367 12.359 2.826 1 97.62 178 ALA B C 1
ATOM 2817 O O . ALA B 1 178 ? 8.625 13.531 2.525 1 97.62 178 ALA B O 1
ATOM 2818 N N . ALA B 1 179 ? 7.746 12 3.938 1 98.31 179 ALA B N 1
ATOM 2819 C CA . ALA B 1 179 ? 7.32 13.016 4.898 1 98.31 179 ALA B CA 1
ATOM 2820 C C . ALA B 1 179 ? 8.508 13.852 5.379 1 98.31 179 ALA B C 1
ATOM 2822 O O . ALA B 1 179 ? 8.445 15.086 5.383 1 98.31 179 ALA B O 1
ATOM 2823 N N . MET B 1 180 ? 9.539 13.203 5.746 1 98.25 180 MET B N 1
ATOM 2824 C CA . MET B 1 180 ? 10.719 13.898 6.27 1 98.25 180 MET B CA 1
ATOM 2825 C C . MET B 1 180 ? 11.344 14.781 5.203 1 98.25 180 MET B C 1
ATOM 2827 O O . MET B 1 180 ? 11.773 15.898 5.492 1 98.25 180 MET B O 1
ATOM 2831 N N . ARG B 1 181 ? 11.352 14.336 3.982 1 97.12 181 ARG B N 1
ATOM 2832 C CA . ARG B 1 181 ? 11.938 15.125 2.9 1 97.12 181 ARG B CA 1
ATOM 2833 C C . ARG B 1 181 ? 11.086 16.359 2.598 1 97.12 181 ARG B C 1
ATOM 2835 O O . ARG B 1 181 ? 11.617 17.422 2.301 1 97.12 181 ARG B O 1
ATOM 2842 N N . ILE B 1 182 ? 9.805 16.188 2.619 1 96.94 182 ILE B N 1
ATOM 2843 C CA . ILE B 1 182 ? 8.906 17.328 2.408 1 96.94 182 ILE B CA 1
ATOM 2844 C C . ILE B 1 182 ? 9.117 18.359 3.508 1 96.94 182 ILE B C 1
ATOM 2846 O O . ILE B 1 182 ? 9.281 19.547 3.225 1 96.94 182 ILE B O 1
ATOM 2850 N N . VAL B 1 183 ? 9.195 17.938 4.73 1 97.69 183 VAL B N 1
ATOM 2851 C CA . VAL B 1 183 ? 9.305 18.828 5.887 1 97.69 183 VAL B CA 1
ATOM 2852 C C . VAL B 1 183 ? 10.664 19.531 5.871 1 97.69 183 VAL B C 1
ATOM 2854 O O . VAL B 1 183 ? 10.766 20.703 6.234 1 97.69 183 VAL B O 1
ATOM 2857 N N . ASP B 1 184 ? 11.617 18.828 5.402 1 95.69 184 ASP B N 1
ATOM 2858 C CA . ASP B 1 184 ? 12.961 19.375 5.344 1 95.69 184 ASP B CA 1
ATOM 2859 C C . ASP B 1 184 ? 13.023 20.578 4.406 1 95.69 184 ASP B C 1
ATOM 2861 O O . ASP B 1 184 ? 13.984 21.359 4.434 1 95.69 184 ASP B O 1
ATOM 2865 N N . ARG B 1 185 ? 12.094 20.766 3.635 1 91.62 185 ARG B N 1
ATOM 2866 C CA . ARG B 1 185 ? 12.141 21.812 2.613 1 91.62 185 ARG B CA 1
ATOM 2867 C C . ARG B 1 185 ? 11.344 23.031 3.041 1 91.62 185 ARG B C 1
ATOM 2869 O O . ARG B 1 185 ? 11.219 24 2.283 1 91.62 185 ARG B O 1
ATOM 2876 N N . PHE B 1 186 ? 10.859 22.906 4.215 1 89.44 186 PHE B N 1
ATOM 2877 C CA . PHE B 1 186 ? 10.164 24.078 4.738 1 89.44 186 PHE B CA 1
ATOM 2878 C C . PHE B 1 186 ? 11.148 25.094 5.285 1 89.44 186 PHE B C 1
ATOM 2880 O O . PHE B 1 186 ? 12.234 24.734 5.742 1 89.44 186 PHE B O 1
#

InterPro domains:
  IPR006501 Pectinesterase inhibitor domain [PF04043] (41-177)
  IPR006501 Pectinesterase inhibitor domain [SM00856] (37-182)
  IPR006501 Pectinesterase inhibitor domain [TIGR01614] (16-182)
  IPR034086 Pectinesterase inhibitor, plant [cd15797] (38-186)
  IPR035513 Invertase/pectin methylesterase inhibitor domain superfamily [G3DSA:1.20.140.40] (37-186)
  IPR035513 Invertase/pectin methylesterase inhibitor domain superfamily [SSF101148] (40-185)
  IPR052421 Plant Cell Wall Enzyme Inhibitor [PTHR36710] (16-182)

Radius of gyration: 32.96 Å; Cα contacts (8 Å, |Δi|>4): 428; chains: 2; bounding box: 139×54×124 Å